Protein AF-A0A382YTL8-F1 (afdb_monomer_lite)

Organism: NCBI:txid408172

Foldseek 3Di:
DDPLLVVLLVLLLVPDDPVVNVVVCCVVVVVVVCCVVVVDDDDPVVVVVCVVSSVVSSLSSLVVVLVVVCVVPVPCNPCSSVVSVCVSPVCRVVVVVCVVVVPDPDDEDDLVLLQVVLVCCVPPHDLQEQEAEQPSHPSVCVRCVVSNVSSVVVCVVVVDHPWYKYKYFPPDQQQCSDDPVPDRDGRDDCVQWDFDDDRPRMTMIIGNDDDDRPDDPDPDPCSLVVDDQPPDQQKHWDWAQPPPPPHGTDIDIDGNDDPPD

Structure (mmCIF, N/CA/C/O backbone):
data_AF-A0A382YTL8-F1
#
_entry.id   AF-A0A382YTL8-F1
#
loop_
_atom_site.group_PDB
_atom_site.id
_atom_site.type_symbol
_atom_site.label_atom_id
_atom_site.label_alt_id
_atom_site.label_comp_id
_atom_site.label_asym_id
_atom_site.label_entity_id
_atom_site.label_seq_id
_atom_site.pdbx_PDB_ins_code
_atom_site.Cartn_x
_atom_site.Cartn_y
_atom_site.Cartn_z
_atom_site.occupancy
_atom_site.B_iso_or_equiv
_atom_site.auth_seq_id
_atom_site.auth_comp_id
_atom_site.auth_asym_id
_atom_site.auth_atom_id
_atom_site.pdbx_PDB_model_num
ATOM 1 N N . TRP A 1 1 ? 17.051 -0.208 -12.492 1.00 63.16 1 TRP A N 1
ATOM 2 C CA . TRP A 1 1 ? 17.756 -0.274 -13.789 1.00 63.16 1 TRP A CA 1
ATOM 3 C C . TRP A 1 1 ? 18.995 -1.121 -13.620 1.00 63.16 1 TRP A C 1
ATOM 5 O O . TRP A 1 1 ? 19.658 -0.975 -12.598 1.00 63.16 1 TRP A O 1
ATOM 15 N N . GLY A 1 2 ? 19.292 -2.008 -14.569 1.00 65.81 2 GLY A N 1
ATOM 16 C CA . GLY A 1 2 ? 20.532 -2.777 -14.520 1.00 65.81 2 GLY A CA 1
ATOM 17 C C . GLY A 1 2 ? 21.764 -1.874 -14.595 1.00 65.81 2 GLY A C 1
ATOM 18 O O . GLY A 1 2 ? 21.761 -0.861 -15.296 1.00 65.81 2 GLY A O 1
ATOM 19 N N . PHE A 1 3 ? 22.827 -2.268 -13.891 1.00 71.25 3 PHE A N 1
ATOM 20 C CA . PHE A 1 3 ? 24.145 -1.618 -13.919 1.00 71.25 3 PHE A CA 1
ATOM 21 C C . PHE A 1 3 ? 24.641 -1.349 -15.356 1.00 71.25 3 PHE A C 1
ATOM 23 O O . PHE A 1 3 ? 25.238 -0.313 -15.642 1.00 71.25 3 PHE A O 1
ATOM 30 N N . TRP A 1 4 ? 24.292 -2.247 -16.277 1.00 74.38 4 TRP A N 1
ATOM 31 C CA . TRP A 1 4 ? 24.651 -2.212 -17.691 1.00 74.38 4 TRP A CA 1
ATOM 32 C C . TRP A 1 4 ? 24.123 -0.999 -18.467 1.00 74.38 4 TRP A C 1
ATOM 34 O O . TRP A 1 4 ? 24.772 -0.591 -19.423 1.00 74.38 4 TRP A O 1
ATOM 44 N N . LEU A 1 5 ? 23.006 -0.383 -18.059 1.00 79.06 5 LEU A N 1
ATOM 45 C CA . LEU A 1 5 ? 22.486 0.833 -18.704 1.00 79.06 5 LEU A CA 1
ATOM 46 C C . LEU A 1 5 ? 23.293 2.087 -18.316 1.00 79.06 5 LEU A C 1
ATOM 48 O O . LEU A 1 5 ? 23.377 3.047 -19.081 1.00 79.06 5 LEU A O 1
ATOM 52 N N . TYR A 1 6 ? 23.901 2.095 -17.128 1.00 82.56 6 TYR A N 1
ATOM 53 C CA . TYR A 1 6 ? 24.596 3.276 -16.613 1.00 82.56 6 TYR A CA 1
ATOM 54 C C . TYR A 1 6 ? 25.944 3.513 -17.295 1.00 82.56 6 TYR A C 1
ATOM 56 O O . TYR A 1 6 ? 26.304 4.661 -17.535 1.00 82.56 6 TYR A O 1
ATOM 64 N N . LEU A 1 7 ? 26.661 2.449 -17.662 1.00 83.81 7 LEU A N 1
ATOM 65 C CA . LEU A 1 7 ? 27.926 2.518 -18.404 1.00 83.81 7 LEU A CA 1
ATOM 66 C C . LEU A 1 7 ? 27.833 3.368 -19.689 1.00 83.81 7 LEU A C 1
ATOM 68 O O . LEU A 1 7 ? 28.549 4.370 -19.789 1.00 83.81 7 LEU A O 1
ATOM 72 N N . PRO A 1 8 ? 26.944 3.048 -20.652 1.00 85.75 8 PRO A N 1
ATOM 73 C CA . PRO A 1 8 ? 26.782 3.868 -21.845 1.00 85.75 8 PRO A CA 1
ATOM 74 C C . PRO A 1 8 ? 26.202 5.249 -21.518 1.00 85.75 8 PRO A C 1
ATOM 76 O O . PRO A 1 8 ? 26.586 6.224 -22.159 1.00 85.75 8 PRO A O 1
ATOM 79 N N . ALA A 1 9 ? 25.345 5.382 -20.499 1.00 87.44 9 ALA A N 1
ATOM 80 C CA . ALA A 1 9 ? 24.806 6.683 -20.104 1.00 87.44 9 ALA A CA 1
ATOM 81 C C . ALA A 1 9 ? 25.895 7.646 -19.594 1.00 87.44 9 ALA A C 1
ATOM 83 O O . ALA A 1 9 ? 25.917 8.809 -19.997 1.00 87.44 9 ALA A O 1
ATOM 84 N N . PHE A 1 10 ? 26.837 7.178 -18.767 1.00 88.75 10 PHE A N 1
ATOM 85 C CA . PHE A 1 10 ? 27.968 7.990 -18.301 1.00 88.75 10 PHE A CA 1
ATOM 86 C C . PHE A 1 10 ? 28.881 8.416 -19.449 1.00 88.75 10 PHE A C 1
ATOM 88 O O . PHE A 1 10 ? 29.289 9.578 -19.516 1.00 88.75 10 PHE A O 1
ATOM 95 N N . TYR A 1 11 ? 29.160 7.503 -20.381 1.00 88.00 11 TYR A N 1
ATOM 96 C CA . TYR A 1 11 ? 29.932 7.841 -21.572 1.00 88.00 11 TYR A CA 1
ATOM 97 C C . TYR A 1 11 ? 29.192 8.857 -22.459 1.00 88.00 11 TYR A C 1
ATOM 99 O O . TYR A 1 11 ? 29.803 9.806 -22.950 1.00 88.00 11 TYR A O 1
ATOM 107 N N . GLY A 1 12 ? 27.867 8.739 -22.579 1.00 89.31 12 GLY A N 1
ATOM 108 C CA . GLY A 1 12 ? 27.017 9.729 -23.237 1.00 89.31 12 GLY A CA 1
ATOM 109 C C . GLY A 1 12 ? 27.114 11.115 -22.602 1.00 89.31 12 GLY A C 1
ATOM 110 O O . GLY A 1 12 ? 27.298 12.096 -23.318 1.00 89.31 12 GLY A O 1
ATOM 111 N N . VAL A 1 13 ? 27.086 11.209 -21.266 1.00 90.75 13 VAL A N 1
ATOM 112 C CA . VAL A 1 13 ? 27.299 12.483 -20.548 1.00 90.75 13 VAL A CA 1
ATOM 113 C C . VAL A 1 13 ? 28.672 13.075 -20.869 1.00 90.75 13 VAL A C 1
ATOM 115 O O . VAL A 1 13 ? 28.794 14.282 -21.080 1.00 90.75 13 VAL A O 1
ATOM 118 N N . TRP A 1 14 ? 29.711 12.241 -20.917 1.00 87.25 14 TRP A N 1
ATOM 119 C CA . TRP A 1 14 ? 31.070 12.687 -21.223 1.00 87.25 14 TRP A CA 1
ATOM 120 C C . TRP A 1 14 ? 31.226 13.175 -22.670 1.00 87.25 14 TRP A C 1
ATOM 122 O O . TRP A 1 14 ? 31.943 14.149 -22.904 1.00 87.25 14 TRP A O 1
ATOM 132 N N . ALA A 1 15 ? 30.520 12.553 -23.616 1.00 86.88 15 ALA A N 1
ATOM 133 C CA . ALA A 1 15 ? 30.566 12.885 -25.039 1.00 86.88 15 ALA A CA 1
ATOM 134 C C . ALA A 1 15 ? 29.802 14.170 -25.422 1.00 86.88 15 ALA A C 1
ATOM 136 O O . ALA A 1 15 ? 29.937 14.649 -26.555 1.00 86.88 15 ALA A O 1
ATOM 137 N N . LEU A 1 16 ? 29.004 14.727 -24.506 1.00 89.50 16 LEU A N 1
ATOM 138 C CA . LEU A 1 16 ? 28.291 15.987 -24.706 1.00 89.50 16 LEU A CA 1
ATOM 139 C C . LEU A 1 16 ? 29.224 17.197 -24.710 1.00 89.50 16 LEU A C 1
ATOM 141 O O . LEU A 1 16 ? 30.249 17.247 -24.026 1.00 89.50 16 LEU A O 1
ATOM 145 N N . ASN A 1 17 ? 28.794 18.240 -25.418 1.00 89.00 17 ASN A N 1
ATOM 146 C CA . ASN A 1 17 ? 29.481 19.526 -25.404 1.00 89.00 17 ASN A CA 1
ATOM 147 C C . ASN A 1 17 ? 29.411 20.166 -24.008 1.00 89.00 17 ASN A C 1
ATOM 149 O O . ASN A 1 17 ? 28.483 19.918 -23.238 1.00 89.00 17 ASN A O 1
ATOM 153 N N . ARG A 1 18 ? 30.378 21.036 -23.683 1.00 86.12 18 ARG A N 1
ATOM 154 C CA . ARG A 1 18 ? 30.568 21.604 -22.332 1.00 86.12 18 ARG A CA 1
ATOM 155 C C . ARG A 1 18 ? 29.290 22.200 -21.722 1.00 86.12 18 ARG A C 1
ATOM 157 O O . ARG A 1 18 ? 29.039 21.991 -20.538 1.00 86.12 18 ARG A O 1
ATOM 164 N N . THR A 1 19 ? 28.488 22.898 -22.524 1.00 85.56 19 THR A N 1
ATOM 165 C CA . THR A 1 19 ? 27.214 23.512 -22.112 1.00 85.56 19 THR A CA 1
ATOM 166 C C . THR A 1 19 ? 26.125 22.474 -21.843 1.00 85.56 19 THR A C 1
ATOM 168 O O . THR A 1 19 ? 25.527 22.476 -20.770 1.00 85.56 19 THR A O 1
ATOM 171 N N . GLN A 1 20 ? 25.913 21.537 -22.769 1.00 86.06 20 GLN A N 1
ATOM 172 C CA . GLN A 1 20 ? 24.931 20.453 -22.638 1.00 86.06 20 GLN A CA 1
ATOM 173 C C . GLN A 1 20 ? 25.262 19.520 -21.469 1.00 86.06 20 GLN A C 1
ATOM 175 O O . GLN A 1 20 ? 24.381 19.142 -20.701 1.00 86.06 20 GLN A O 1
ATOM 180 N N . ARG A 1 21 ? 26.548 19.199 -21.294 1.00 88.62 21 ARG A N 1
ATOM 181 C CA . ARG A 1 21 ? 27.040 18.407 -20.166 1.00 88.62 21 ARG A CA 1
ATOM 182 C C . ARG A 1 21 ? 26.752 19.099 -18.837 1.00 88.62 21 ARG A C 1
ATOM 184 O O . ARG A 1 21 ? 26.264 18.454 -17.918 1.00 88.62 21 ARG A O 1
ATOM 191 N N . GLY A 1 22 ? 27.018 20.405 -18.746 1.00 85.69 22 GLY A N 1
ATOM 192 C CA . GLY A 1 22 ? 26.701 21.201 -17.558 1.00 85.69 22 GLY A CA 1
ATOM 193 C C . GLY A 1 22 ? 25.206 21.189 -17.236 1.00 85.69 22 GLY A C 1
ATOM 194 O O . GLY A 1 22 ? 24.830 20.909 -16.103 1.00 85.69 22 GLY A O 1
ATOM 195 N N . PHE A 1 23 ? 24.357 21.399 -18.246 1.00 87.69 23 PHE A N 1
ATOM 196 C CA . PHE A 1 23 ? 22.903 21.362 -18.082 1.00 87.69 23 PHE A CA 1
ATOM 197 C C . PHE A 1 23 ? 22.402 20.002 -17.575 1.00 87.69 23 PHE A C 1
ATOM 199 O O . PHE A 1 23 ? 21.650 19.951 -16.607 1.00 87.69 23 PHE A O 1
ATOM 206 N N . ILE A 1 24 ? 22.851 18.896 -18.176 1.00 86.50 24 ILE A N 1
ATOM 207 C CA . ILE A 1 24 ? 22.417 17.548 -17.780 1.00 86.50 24 ILE A CA 1
ATOM 208 C C . ILE A 1 24 ? 22.923 17.167 -16.387 1.00 86.50 24 ILE A C 1
ATOM 210 O O . ILE A 1 24 ? 22.182 16.551 -15.621 1.00 86.50 24 ILE A O 1
ATOM 214 N N . LEU A 1 25 ? 24.149 17.559 -16.030 1.00 86.62 25 LEU A N 1
ATOM 215 C CA . LEU A 1 25 ? 24.681 17.332 -14.685 1.00 86.62 25 LEU A CA 1
ATOM 216 C C . LEU A 1 25 ? 23.898 18.102 -13.620 1.00 86.62 25 LEU A C 1
ATOM 218 O O . LEU A 1 25 ? 23.687 17.566 -12.539 1.00 86.62 25 LEU A O 1
ATOM 222 N N . ILE A 1 26 ? 23.426 19.313 -13.916 1.00 86.69 26 ILE A N 1
ATOM 223 C CA . ILE A 1 26 ? 22.544 20.057 -13.007 1.00 86.69 26 ILE A CA 1
ATOM 224 C C . ILE A 1 26 ? 21.170 19.375 -12.944 1.00 86.69 26 ILE A C 1
ATOM 226 O O . ILE A 1 26 ? 20.693 19.042 -11.863 1.00 86.69 26 ILE A O 1
ATOM 230 N N . LEU A 1 27 ? 20.563 19.087 -14.098 1.00 85.56 27 LEU A N 1
ATOM 231 C CA . LEU A 1 27 ? 19.220 18.509 -14.187 1.00 85.56 27 LEU A CA 1
ATOM 232 C C . LEU A 1 27 ? 19.097 17.159 -13.459 1.00 85.56 27 LEU A C 1
ATOM 234 O O . LEU A 1 27 ? 18.120 16.936 -12.748 1.00 85.56 27 LEU A O 1
ATOM 238 N N . LEU A 1 28 ? 20.071 16.260 -13.634 1.00 85.25 28 LEU A N 1
ATOM 239 C CA . LEU A 1 28 ? 20.058 14.921 -13.031 1.00 85.25 28 LEU A CA 1
ATOM 240 C C . LEU A 1 28 ? 20.801 14.862 -11.690 1.00 85.25 28 LEU A C 1
ATOM 242 O O . LEU A 1 28 ? 20.429 14.082 -10.813 1.00 85.25 28 LEU A O 1
ATOM 246 N N . GLY A 1 29 ? 21.844 15.675 -11.517 1.00 82.62 29 GLY A N 1
ATOM 247 C CA . GLY A 1 29 ? 22.681 15.673 -10.319 1.00 82.62 29 GLY A CA 1
ATOM 248 C C . GLY A 1 29 ? 22.050 16.409 -9.144 1.00 82.62 29 GLY A C 1
ATOM 249 O O . GLY A 1 29 ? 22.134 15.912 -8.025 1.00 82.62 29 GLY A O 1
ATOM 250 N N . THR A 1 30 ? 21.366 17.537 -9.364 1.00 81.88 30 THR A N 1
ATOM 251 C CA . THR A 1 30 ? 20.732 18.298 -8.274 1.00 81.88 30 THR A CA 1
ATOM 252 C C . THR A 1 30 ? 19.677 17.476 -7.517 1.00 81.88 30 THR A C 1
ATOM 254 O O . THR A 1 30 ? 19.756 17.429 -6.288 1.00 81.88 30 THR A O 1
ATOM 257 N N . PRO A 1 31 ? 18.746 16.751 -8.175 1.00 78.25 31 PRO A N 1
ATOM 258 C CA . PRO A 1 31 ? 17.797 15.888 -7.469 1.00 78.25 31 PRO A CA 1
ATOM 259 C C . PRO A 1 31 ? 18.475 14.743 -6.705 1.00 78.25 31 PRO A C 1
ATOM 261 O O . PRO A 1 31 ? 18.078 14.433 -5.584 1.00 78.25 31 PRO A O 1
ATOM 264 N N . ALA A 1 32 ? 19.513 14.126 -7.278 1.00 78.62 32 ALA A N 1
ATOM 265 C CA . ALA A 1 32 ? 20.249 13.046 -6.621 1.00 78.62 32 ALA A CA 1
ATOM 266 C C . ALA A 1 32 ? 21.010 13.542 -5.381 1.00 78.62 32 ALA A C 1
ATOM 268 O O . ALA A 1 32 ? 20.969 12.904 -4.330 1.00 78.62 32 ALA A O 1
ATOM 269 N N . LEU A 1 33 ? 21.651 14.708 -5.483 1.00 80.25 33 LEU A N 1
ATOM 270 C CA . LEU A 1 33 ? 22.375 15.340 -4.384 1.00 80.25 33 LEU A CA 1
ATOM 271 C C . LEU A 1 33 ? 21.424 15.721 -3.242 1.00 80.25 33 LEU A C 1
ATOM 273 O O . LEU A 1 33 ? 21.738 15.471 -2.083 1.00 80.25 33 LEU A O 1
ATOM 277 N N . LEU A 1 34 ? 20.237 16.250 -3.560 1.00 78.31 34 LEU A N 1
ATOM 278 C CA . LEU A 1 34 ? 19.201 16.539 -2.563 1.00 78.31 34 LEU A CA 1
ATOM 279 C C . LEU A 1 34 ? 18.742 15.281 -1.820 1.00 78.31 34 LEU A C 1
ATOM 281 O O . LEU A 1 34 ? 18.562 15.333 -0.607 1.00 78.31 34 LEU A O 1
ATOM 285 N N . VAL A 1 35 ? 18.589 14.147 -2.506 1.00 76.31 35 VAL A N 1
ATOM 286 C CA . VAL A 1 35 ? 18.231 12.868 -1.864 1.00 76.31 35 VAL A CA 1
ATOM 287 C C . VAL A 1 35 ? 19.334 12.401 -0.911 1.00 76.31 35 VAL A C 1
ATOM 289 O O . VAL A 1 35 ? 19.041 12.032 0.223 1.00 76.31 35 VAL A O 1
ATOM 292 N N . VAL A 1 36 ? 20.600 12.457 -1.339 1.00 77.38 36 VAL A N 1
ATOM 293 C CA . VAL A 1 36 ? 21.746 12.051 -0.504 1.00 77.38 36 VAL A CA 1
ATOM 294 C C . VAL A 1 36 ? 21.899 12.962 0.717 1.00 77.38 36 VAL A C 1
ATOM 296 O O . VAL A 1 36 ? 22.110 12.467 1.819 1.00 77.38 36 VAL A O 1
ATOM 299 N N . LEU A 1 37 ? 21.763 14.280 0.538 1.00 74.38 37 LEU A N 1
ATOM 300 C CA . LEU A 1 37 ? 21.923 15.257 1.620 1.00 74.38 37 LEU A CA 1
ATOM 301 C C . LEU A 1 37 ? 20.742 15.274 2.596 1.00 74.38 37 LEU A C 1
ATOM 303 O O . LEU A 1 37 ? 20.944 15.507 3.783 1.00 74.38 37 LEU A O 1
ATOM 307 N N . SER A 1 38 ? 19.518 15.042 2.116 1.00 74.00 38 SER A N 1
ATOM 308 C CA . SER A 1 38 ? 18.327 15.024 2.977 1.00 74.00 38 SER A CA 1
ATOM 309 C C . SER A 1 38 ? 18.118 13.690 3.691 1.00 74.00 38 SER A C 1
ATOM 311 O O . SER A 1 38 ? 17.361 13.636 4.656 1.00 74.00 38 SER A O 1
ATOM 313 N N . GLY A 1 39 ? 18.719 12.599 3.201 1.00 65.88 39 GLY A N 1
ATOM 314 C CA . GLY A 1 39 ? 18.408 11.239 3.653 1.00 65.88 39 GLY A CA 1
ATOM 315 C C . GLY A 1 39 ? 16.964 10.809 3.353 1.00 65.88 39 GLY A C 1
ATOM 316 O O . GLY A 1 39 ? 16.552 9.715 3.735 1.00 65.88 39 GLY A O 1
ATOM 317 N N . MET A 1 40 ? 16.186 11.650 2.663 1.00 70.38 40 MET A N 1
ATOM 318 C CA . MET A 1 40 ? 14.799 11.397 2.304 1.00 70.38 40 MET A CA 1
ATOM 319 C C . MET A 1 40 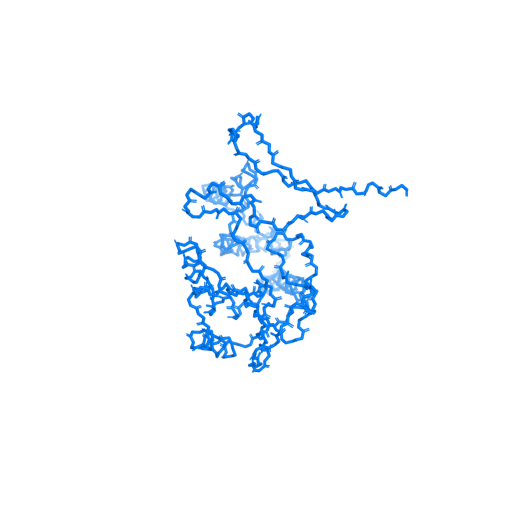? 14.747 10.936 0.852 1.00 70.38 40 MET A C 1
ATOM 321 O O . MET A 1 40 ? 14.904 11.719 -0.088 1.00 70.38 40 MET A O 1
ATOM 325 N N . MET A 1 41 ? 14.511 9.640 0.657 1.00 67.50 41 MET A N 1
ATOM 326 C CA . MET A 1 41 ? 14.256 9.107 -0.674 1.00 67.50 41 MET A CA 1
ATOM 327 C C . MET A 1 41 ? 12.898 9.631 -1.152 1.00 67.50 41 MET A C 1
ATOM 329 O O . MET A 1 41 ? 11.865 9.370 -0.536 1.00 67.50 41 MET A O 1
ATOM 333 N N . GLY A 1 42 ? 12.903 10.417 -2.231 1.00 63.88 42 GLY A N 1
ATOM 334 C CA . GLY A 1 42 ? 11.674 10.897 -2.855 1.00 63.88 42 GLY A CA 1
ATOM 335 C C . GLY A 1 42 ? 10.805 9.726 -3.331 1.00 63.88 42 GLY A C 1
ATOM 336 O O . GLY A 1 42 ? 11.299 8.606 -3.492 1.00 63.88 42 GLY A O 1
ATOM 337 N N . PRO A 1 43 ? 9.502 9.948 -3.578 1.00 65.94 43 PRO A N 1
ATOM 338 C CA . PRO A 1 43 ? 8.617 8.875 -4.008 1.00 65.94 43 PRO A CA 1
ATOM 339 C C . PRO A 1 43 ? 9.164 8.235 -5.287 1.00 65.94 43 PRO A C 1
ATOM 341 O O . PRO A 1 43 ? 9.538 8.943 -6.220 1.00 65.94 43 PRO A O 1
ATOM 344 N N . SER A 1 44 ? 9.192 6.900 -5.344 1.00 64.44 44 SER A N 1
ATOM 345 C CA . SER A 1 44 ? 9.843 6.121 -6.414 1.00 64.44 44 SER A CA 1
ATOM 346 C C . SER A 1 44 ? 9.435 6.547 -7.834 1.00 64.44 44 SER A C 1
ATOM 348 O O . SER A 1 44 ? 10.251 6.532 -8.757 1.00 64.44 44 SER A O 1
ATOM 350 N N . ARG A 1 45 ? 8.195 7.030 -7.993 1.00 64.25 45 ARG A N 1
ATOM 351 C CA . ARG A 1 45 ? 7.660 7.636 -9.226 1.00 64.25 45 ARG A CA 1
ATOM 352 C C . ARG A 1 45 ? 8.492 8.806 -9.767 1.00 64.25 45 ARG A C 1
ATOM 354 O O . ARG A 1 45 ? 8.537 9.001 -10.973 1.00 64.25 45 ARG A O 1
ATOM 361 N N . ALA A 1 46 ? 9.155 9.576 -8.905 1.00 71.00 46 ALA A N 1
ATOM 362 C CA . ALA A 1 46 ? 9.972 10.718 -9.306 1.00 71.00 46 ALA A CA 1
ATOM 363 C C . ALA A 1 46 ? 11.161 10.280 -10.177 1.00 71.00 46 ALA A C 1
ATOM 365 O O . ALA A 1 46 ? 11.501 10.951 -11.148 1.00 71.00 46 ALA A O 1
ATOM 366 N N . TYR A 1 47 ? 11.739 9.110 -9.892 1.00 73.12 47 TYR A N 1
ATOM 367 C CA . TYR A 1 47 ? 12.863 8.564 -10.654 1.00 73.12 47 TYR A CA 1
ATOM 368 C C . TYR A 1 47 ? 12.442 7.993 -12.014 1.00 73.12 47 TYR A C 1
ATOM 370 O O . TYR A 1 47 ? 13.273 7.903 -12.917 1.00 73.12 47 TYR A O 1
ATOM 378 N N . ALA A 1 48 ? 11.159 7.657 -12.202 1.00 75.56 48 ALA A N 1
ATOM 379 C CA . ALA A 1 48 ? 10.641 7.235 -13.504 1.00 75.56 48 ALA A CA 1
ATOM 380 C C . ALA A 1 48 ? 10.729 8.366 -14.543 1.00 75.56 48 ALA A C 1
ATOM 382 O O . ALA A 1 48 ? 10.991 8.103 -15.712 1.00 75.56 48 ALA A O 1
ATOM 383 N N . TYR A 1 49 ? 10.612 9.629 -14.119 1.00 80.19 49 TYR A N 1
ATOM 384 C CA . TYR A 1 49 ? 10.763 10.782 -15.014 1.00 80.19 49 TYR A CA 1
ATOM 385 C C . TYR A 1 49 ? 12.206 11.015 -15.479 1.00 80.19 49 TYR A C 1
ATOM 387 O O . TYR A 1 49 ? 12.418 11.657 -16.503 1.00 80.19 49 TYR A O 1
ATOM 395 N N . ALA A 1 50 ? 13.203 10.471 -14.775 1.00 81.50 50 ALA A N 1
ATOM 396 C CA . ALA A 1 50 ? 14.600 10.543 -15.200 1.00 81.50 50 ALA A CA 1
ATOM 397 C C . ALA A 1 50 ? 14.939 9.506 -16.290 1.00 81.50 50 ALA A C 1
ATOM 399 O O . ALA A 1 50 ? 15.943 9.643 -16.990 1.00 81.50 50 ALA A O 1
ATOM 400 N N . LEU A 1 51 ? 14.101 8.477 -16.462 1.00 81.56 51 LEU A N 1
ATOM 401 C CA . LEU A 1 51 ? 14.355 7.367 -17.379 1.00 81.56 51 LEU A CA 1
ATOM 402 C C . LEU A 1 51 ? 14.568 7.796 -18.841 1.00 81.56 51 LEU A C 1
ATOM 404 O O . LEU A 1 51 ? 15.563 7.355 -19.421 1.00 81.56 51 LEU A O 1
ATOM 408 N N . PRO A 1 52 ? 13.718 8.644 -19.457 1.00 84.38 52 PRO A N 1
ATOM 409 C CA . PRO A 1 52 ? 13.914 9.041 -20.851 1.00 84.38 52 PRO A CA 1
ATOM 410 C C . PRO A 1 52 ? 15.280 9.700 -21.075 1.00 84.38 52 PRO A C 1
ATOM 412 O O . PRO A 1 52 ? 15.930 9.451 -22.086 1.00 84.38 52 PRO A O 1
ATOM 415 N N . PHE A 1 53 ? 15.767 10.469 -20.097 1.00 86.06 53 PHE A N 1
ATOM 416 C CA . PHE A 1 53 ? 17.084 11.101 -20.156 1.00 86.06 53 PHE A CA 1
ATOM 417 C C . PHE A 1 53 ? 18.216 10.073 -20.097 1.00 86.06 53 PHE A C 1
ATOM 419 O O . PHE A 1 53 ? 19.152 10.161 -20.888 1.00 86.06 53 PHE A O 1
ATOM 426 N N . PHE A 1 54 ? 18.122 9.068 -19.221 1.00 85.81 54 PHE A N 1
ATOM 427 C CA . PHE A 1 54 ? 19.108 7.983 -19.176 1.00 85.81 54 PHE A CA 1
ATOM 428 C C . PHE A 1 54 ? 19.131 7.159 -20.467 1.00 85.81 54 PHE A C 1
ATOM 430 O O . PHE A 1 54 ? 20.212 6.792 -20.921 1.00 8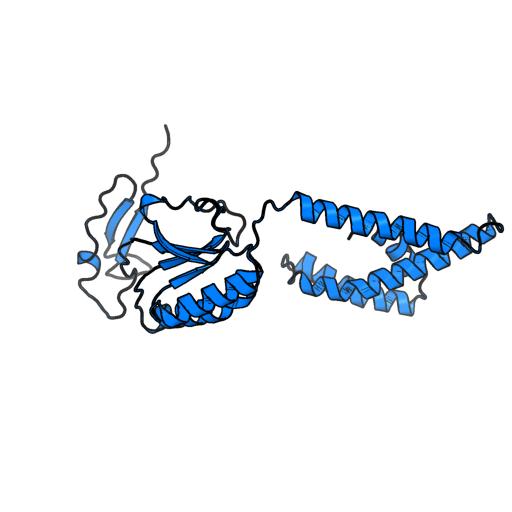5.81 54 PHE A O 1
ATOM 437 N N . ILE A 1 55 ? 17.974 6.919 -21.092 1.00 86.00 55 ILE A N 1
ATOM 438 C CA . ILE A 1 55 ? 17.881 6.226 -22.387 1.00 86.00 55 ILE A CA 1
ATOM 439 C C . ILE A 1 55 ? 18.556 7.049 -23.490 1.00 86.00 55 ILE A C 1
ATOM 441 O O . ILE A 1 55 ? 19.361 6.509 -24.245 1.00 86.00 55 ILE A O 1
ATOM 445 N N . LEU A 1 56 ? 18.276 8.354 -23.561 1.00 87.88 56 LEU A N 1
ATOM 446 C CA . LEU A 1 56 ? 18.890 9.249 -24.548 1.00 87.88 56 LEU A CA 1
ATOM 447 C C . LEU A 1 56 ? 20.410 9.350 -24.367 1.00 87.88 56 LEU A C 1
ATOM 449 O O . LEU A 1 56 ? 21.155 9.300 -25.344 1.00 87.88 56 LEU A O 1
ATOM 453 N N . LEU A 1 57 ? 20.880 9.444 -23.121 1.00 89.75 57 LEU A N 1
ATOM 454 C CA . LEU A 1 57 ? 22.307 9.453 -22.804 1.00 89.75 57 LEU A CA 1
ATOM 455 C C . LEU A 1 57 ? 22.976 8.126 -23.162 1.00 89.75 57 LEU A C 1
ATOM 457 O O . LEU A 1 57 ? 24.057 8.131 -23.743 1.00 89.75 57 LEU A O 1
ATOM 461 N N . ALA A 1 58 ? 22.336 6.996 -22.860 1.00 87.56 58 ALA A N 1
ATOM 462 C CA . ALA A 1 58 ? 22.851 5.684 -23.230 1.00 87.56 58 ALA A CA 1
ATOM 463 C C . ALA A 1 58 ? 22.932 5.523 -24.754 1.00 87.56 58 ALA A C 1
ATOM 465 O O . ALA A 1 58 ? 23.956 5.072 -25.261 1.00 87.56 58 ALA A O 1
ATOM 466 N N . ALA A 1 59 ? 21.906 5.956 -25.491 1.00 85.94 59 ALA A N 1
ATOM 467 C CA . ALA A 1 59 ? 21.907 5.938 -26.952 1.00 85.94 59 ALA A CA 1
ATOM 468 C C . ALA A 1 59 ? 23.043 6.795 -27.532 1.00 85.94 59 ALA A C 1
ATOM 470 O O . ALA A 1 59 ? 23.791 6.324 -28.387 1.00 85.94 59 ALA A O 1
ATOM 471 N N . LEU A 1 60 ? 23.228 8.014 -27.012 1.00 87.38 60 LEU A N 1
ATOM 472 C CA . LEU A 1 60 ? 24.329 8.895 -27.409 1.00 87.38 60 LEU A CA 1
ATOM 473 C C . LEU A 1 60 ? 25.700 8.275 -27.106 1.00 87.38 60 LEU A C 1
ATOM 475 O O . LEU A 1 60 ? 26.622 8.377 -27.915 1.00 87.38 60 LEU A O 1
ATOM 479 N N . GLY A 1 61 ? 25.844 7.641 -25.941 1.00 87.44 61 GLY A N 1
ATOM 480 C CA . GLY A 1 61 ? 27.074 6.963 -25.554 1.00 87.44 61 GLY A CA 1
ATOM 481 C C . GLY A 1 61 ? 27.399 5.780 -26.466 1.00 87.44 61 GLY A C 1
ATOM 482 O O . GLY A 1 61 ? 28.545 5.631 -26.888 1.00 87.44 61 GLY A O 1
ATOM 483 N N . ILE A 1 62 ? 26.396 4.979 -26.826 1.00 84.06 62 ILE A N 1
ATOM 484 C CA . ILE A 1 62 ? 26.550 3.867 -27.771 1.00 84.06 62 ILE A CA 1
ATOM 485 C C . ILE A 1 62 ? 26.959 4.400 -29.150 1.00 84.06 62 ILE A C 1
ATOM 487 O O . ILE A 1 62 ? 27.957 3.939 -29.697 1.00 84.06 62 ILE A O 1
ATOM 491 N N . ASP A 1 63 ? 26.265 5.410 -29.679 1.00 82.62 63 ASP A N 1
ATOM 492 C CA . ASP A 1 63 ? 26.564 6.007 -30.989 1.00 82.62 63 ASP A CA 1
ATOM 493 C C . ASP A 1 63 ? 28.006 6.543 -31.071 1.00 82.62 63 ASP A C 1
ATOM 495 O O . ASP A 1 63 ? 28.796 6.159 -31.941 1.00 82.62 63 ASP A O 1
ATOM 499 N N . ARG A 1 64 ? 28.409 7.351 -30.083 1.00 84.00 64 ARG A N 1
ATOM 500 C CA . ARG A 1 64 ? 29.768 7.908 -29.995 1.00 84.00 64 ARG A CA 1
ATOM 501 C C . ARG A 1 64 ? 30.829 6.828 -29.784 1.00 84.00 64 ARG A C 1
ATOM 503 O O . ARG A 1 64 ? 31.911 6.922 -30.364 1.00 84.00 64 ARG A O 1
ATOM 510 N N . GLY A 1 65 ? 30.527 5.806 -28.983 1.00 80.50 65 GLY A N 1
ATOM 511 C CA . GLY A 1 65 ? 31.434 4.689 -28.721 1.00 80.50 65 GLY A CA 1
ATOM 512 C C . GLY A 1 65 ? 31.691 3.860 -29.978 1.00 80.50 65 GLY A C 1
ATOM 513 O O . GLY A 1 65 ? 32.826 3.470 -30.245 1.00 80.50 65 GLY A O 1
ATOM 514 N N . ILE A 1 66 ? 30.668 3.669 -30.809 1.00 76.56 66 ILE A N 1
ATOM 515 C CA . ILE A 1 66 ? 30.785 2.973 -32.096 1.00 76.56 66 ILE A CA 1
ATOM 516 C C . ILE A 1 66 ? 31.571 3.807 -33.098 1.00 76.56 66 ILE A C 1
ATOM 518 O O . ILE A 1 66 ? 32.424 3.263 -33.794 1.00 76.56 66 ILE A O 1
ATOM 522 N N . GLY A 1 67 ? 31.350 5.123 -33.135 1.00 74.06 67 GLY A N 1
ATOM 523 C CA . GLY A 1 67 ? 32.163 6.038 -33.938 1.00 74.06 67 GLY A CA 1
ATOM 524 C C . GLY A 1 67 ? 33.650 6.010 -33.560 1.00 74.06 67 GLY A C 1
ATOM 525 O O . GLY A 1 67 ? 34.507 6.187 -34.423 1.00 74.06 67 GLY A O 1
ATOM 526 N N . LEU A 1 68 ? 33.974 5.760 -32.286 1.00 76.25 68 LEU A N 1
ATOM 527 C CA . LEU A 1 68 ? 35.349 5.537 -31.835 1.00 76.25 68 LEU A CA 1
ATOM 528 C C . LEU A 1 68 ? 35.866 4.161 -32.286 1.00 76.25 68 LEU A C 1
ATOM 530 O O . LEU A 1 68 ? 36.965 4.070 -32.825 1.00 76.25 68 LEU A O 1
ATOM 534 N N . LEU A 1 69 ? 35.079 3.101 -32.093 1.00 72.69 69 LEU A N 1
ATOM 535 C CA . LEU A 1 69 ? 35.478 1.724 -32.395 1.00 72.69 69 LEU A CA 1
ATOM 536 C C . LEU A 1 69 ? 35.644 1.476 -33.903 1.00 72.69 69 LEU A C 1
ATOM 538 O O . LEU A 1 69 ? 36.571 0.785 -34.319 1.00 72.69 69 LEU A O 1
ATOM 542 N N . SER A 1 70 ? 34.800 2.087 -34.735 1.00 69.12 70 SER A N 1
ATOM 543 C CA . SER A 1 70 ? 34.854 1.962 -36.196 1.00 69.12 70 SER A CA 1
ATOM 544 C C . SER A 1 70 ? 36.089 2.613 -36.818 1.00 69.12 70 SER A C 1
ATOM 546 O O . SER A 1 70 ? 36.528 2.176 -37.881 1.00 69.12 70 SER A O 1
ATOM 548 N N . ARG A 1 71 ? 36.708 3.591 -36.138 1.00 73.81 71 ARG A N 1
ATOM 549 C CA . ARG A 1 71 ? 38.023 4.137 -36.526 1.00 73.81 71 ARG A CA 1
ATOM 550 C C . ARG A 1 71 ? 39.140 3.106 -36.393 1.00 73.81 71 ARG A C 1
ATOM 552 O O . ARG A 1 71 ? 40.102 3.169 -37.147 1.00 73.81 71 ARG A O 1
ATOM 559 N N . PHE A 1 72 ? 39.008 2.173 -35.452 1.00 69.00 72 PHE A N 1
ATOM 560 C CA . PHE A 1 72 ? 39.963 1.083 -35.257 1.00 69.00 72 PHE A CA 1
ATOM 561 C C . PHE A 1 72 ? 39.581 -0.174 -36.049 1.00 69.00 72 PHE A C 1
ATOM 563 O O . PHE A 1 72 ? 40.462 -0.923 -36.461 1.00 69.00 72 PHE A O 1
ATOM 570 N N . MET A 1 73 ? 38.285 -0.411 -36.284 1.00 65.06 73 MET A N 1
ATOM 571 C CA . MET A 1 73 ? 37.775 -1.586 -36.997 1.00 65.06 73 MET A CA 1
ATOM 572 C C . MET A 1 73 ? 36.588 -1.224 -37.922 1.00 65.06 73 MET A C 1
ATOM 574 O O . MET A 1 73 ? 35.429 -1.286 -37.506 1.00 65.06 73 MET A O 1
ATOM 578 N N . PRO A 1 74 ? 36.837 -0.887 -39.203 1.00 64.50 74 PRO A N 1
ATOM 579 C CA . PRO A 1 74 ? 35.836 -0.297 -40.106 1.00 64.50 74 PRO A CA 1
ATOM 580 C C . PRO A 1 74 ? 34.708 -1.246 -40.557 1.00 64.50 74 PRO A C 1
ATOM 582 O O . PRO A 1 74 ? 33.665 -0.791 -41.025 1.00 64.50 74 PRO A O 1
ATOM 585 N N . HIS A 1 75 ? 34.868 -2.561 -40.383 1.00 65.00 75 HIS A N 1
ATOM 586 C CA . HIS A 1 75 ? 33.905 -3.577 -40.835 1.00 65.00 75 HIS A CA 1
ATOM 587 C C . HIS A 1 75 ? 32.617 -3.657 -39.990 1.00 65.00 75 HIS A C 1
ATOM 589 O O . HIS A 1 75 ? 31.666 -4.331 -40.378 1.00 65.00 75 HIS A O 1
ATOM 595 N N . PHE A 1 76 ? 32.546 -2.958 -38.852 1.00 61.34 76 PHE A N 1
ATOM 596 C CA . PHE A 1 76 ? 31.470 -3.124 -37.865 1.00 61.34 76 PHE A CA 1
ATOM 597 C C . PHE A 1 76 ? 30.342 -2.074 -37.927 1.00 61.34 76 PHE A C 1
ATOM 599 O O . PHE A 1 76 ? 29.443 -2.079 -37.093 1.00 61.34 76 PHE A O 1
ATOM 606 N N . ASN A 1 77 ? 30.321 -1.186 -38.921 1.00 62.75 77 ASN A N 1
ATOM 607 C CA . ASN A 1 77 ? 29.521 0.048 -38.853 1.00 62.75 77 ASN A CA 1
ATOM 608 C C . ASN A 1 77 ? 27.983 -0.095 -38.915 1.00 62.75 77 ASN A C 1
ATOM 610 O O . ASN A 1 77 ? 27.290 0.853 -38.561 1.00 62.75 77 ASN A O 1
ATOM 614 N N . LYS A 1 78 ? 27.419 -1.225 -39.375 1.00 63.19 78 LYS A N 1
ATOM 615 C CA . LYS A 1 78 ? 25.964 -1.316 -39.656 1.00 63.19 78 LYS A CA 1
ATOM 616 C C . LYS A 1 78 ? 25.149 -2.131 -38.647 1.00 63.19 78 LYS A C 1
ATOM 618 O O . LYS A 1 78 ? 24.023 -1.753 -38.354 1.00 63.19 78 LYS A O 1
ATOM 623 N N . ALA A 1 79 ? 25.696 -3.223 -38.110 1.00 65.62 79 ALA A N 1
ATOM 624 C CA . ALA A 1 79 ? 24.967 -4.117 -37.197 1.00 65.62 79 ALA A CA 1
ATOM 625 C C . ALA A 1 79 ? 25.312 -3.898 -35.712 1.00 65.62 79 ALA A C 1
ATOM 627 O O . ALA A 1 79 ? 24.506 -4.217 -34.841 1.00 65.62 79 ALA A O 1
ATOM 628 N N . LEU A 1 80 ? 26.486 -3.321 -35.429 1.00 68.12 80 LEU A N 1
ATOM 629 C CA . LEU A 1 80 ? 27.020 -3.124 -34.080 1.00 68.12 80 LEU A CA 1
ATOM 630 C C . LEU A 1 80 ? 26.170 -2.198 -33.178 1.00 68.12 80 LEU A C 1
ATOM 632 O O . LEU A 1 80 ? 26.051 -2.500 -31.993 1.00 68.12 80 LEU A O 1
ATOM 636 N N . PRO A 1 81 ? 25.527 -1.120 -33.681 1.00 66.50 81 PRO A N 1
ATOM 637 C CA . PRO A 1 81 ? 24.655 -0.286 -32.847 1.00 66.50 81 PRO A CA 1
ATOM 638 C C . PRO A 1 81 ? 23.427 -1.027 -32.337 1.00 66.50 81 PRO A C 1
ATOM 640 O O . PRO A 1 81 ? 23.086 -0.930 -31.158 1.00 66.50 81 PRO A O 1
ATOM 643 N N . ALA A 1 82 ? 22.793 -1.808 -33.211 1.00 67.38 82 ALA A N 1
ATOM 644 C CA . ALA A 1 82 ? 21.621 -2.592 -32.857 1.00 67.38 82 ALA A CA 1
ATOM 645 C C . ALA A 1 82 ? 21.983 -3.719 -31.877 1.00 67.38 82 ALA A C 1
ATOM 647 O O . ALA A 1 82 ? 21.277 -3.913 -30.888 1.00 67.38 82 ALA A O 1
ATOM 648 N N . THR A 1 83 ? 23.100 -4.423 -32.098 1.00 73.44 83 THR A N 1
ATOM 649 C CA . THR A 1 83 ? 23.538 -5.513 -31.211 1.00 73.44 83 THR A CA 1
ATOM 650 C C . THR A 1 83 ? 24.049 -5.019 -29.863 1.00 73.44 83 THR A C 1
ATOM 652 O O . THR A 1 83 ? 23.697 -5.621 -28.852 1.00 73.44 83 THR A O 1
ATOM 655 N N . LEU A 1 84 ? 24.802 -3.914 -29.800 1.00 71.94 84 LEU A N 1
ATOM 656 C CA . LEU A 1 84 ? 25.210 -3.310 -28.524 1.00 71.94 84 LEU A CA 1
ATOM 657 C C . LEU A 1 84 ? 24.011 -2.732 -27.772 1.00 71.94 84 LEU A C 1
ATOM 659 O O . LEU A 1 84 ? 23.893 -2.949 -26.568 1.00 71.94 84 LEU A O 1
ATOM 663 N N . GLY A 1 85 ? 23.086 -2.069 -28.473 1.00 69.94 85 GLY A N 1
ATOM 664 C CA . GLY A 1 85 ? 21.811 -1.646 -27.897 1.00 69.94 85 GLY A CA 1
ATOM 665 C C . GLY A 1 85 ? 21.087 -2.822 -27.238 1.00 69.94 85 GLY A C 1
ATOM 666 O O . GLY A 1 85 ? 20.833 -2.797 -26.036 1.00 69.94 85 GLY A O 1
ATOM 667 N N . LEU A 1 86 ? 20.847 -3.904 -27.981 1.00 75.06 86 LEU A N 1
ATOM 668 C CA . LEU A 1 86 ? 20.233 -5.123 -27.442 1.00 75.06 86 LEU A CA 1
ATOM 669 C C . LEU A 1 86 ? 21.028 -5.713 -26.263 1.00 75.06 86 LEU A C 1
ATOM 671 O O . LEU A 1 86 ? 20.427 -6.056 -25.247 1.00 75.06 86 LEU A O 1
ATOM 675 N N . ALA A 1 87 ? 22.359 -5.764 -26.345 1.00 76.50 87 ALA A N 1
ATOM 676 C CA . ALA A 1 87 ? 23.220 -6.326 -25.305 1.00 76.50 87 ALA A CA 1
ATOM 677 C C . ALA A 1 87 ? 23.229 -5.521 -23.993 1.00 76.50 87 ALA A C 1
ATOM 679 O O . ALA A 1 87 ? 23.418 -6.112 -22.935 1.00 76.50 87 ALA A O 1
ATOM 680 N N . PHE A 1 88 ? 23.000 -4.203 -24.020 1.00 72.19 88 PHE A N 1
ATOM 681 C CA . PHE A 1 88 ? 22.894 -3.388 -22.799 1.00 72.19 88 PHE A CA 1
ATOM 682 C C . PHE A 1 88 ? 21.457 -3.294 -22.262 1.00 72.19 88 PHE A C 1
ATOM 684 O O . PHE A 1 88 ? 21.250 -3.250 -21.040 1.00 72.19 88 PHE A O 1
ATOM 691 N N . PHE A 1 89 ? 20.457 -3.286 -23.151 1.00 72.94 89 PHE A N 1
ATOM 692 C CA . PHE A 1 89 ? 19.045 -3.170 -22.774 1.00 72.94 89 PHE A CA 1
ATOM 693 C C . PHE A 1 89 ? 18.451 -4.492 -22.274 1.00 72.94 89 PHE A C 1
ATOM 695 O O . PHE A 1 89 ? 17.772 -4.479 -21.247 1.00 72.94 89 PHE A O 1
ATOM 702 N N . ILE A 1 90 ? 18.729 -5.628 -22.931 1.00 73.69 90 ILE A N 1
ATOM 703 C CA . ILE A 1 90 ? 18.166 -6.935 -22.548 1.00 73.69 90 ILE A CA 1
ATOM 704 C C . ILE A 1 90 ? 18.562 -7.295 -21.105 1.00 73.69 90 ILE A C 1
ATOM 706 O O . ILE A 1 90 ? 17.661 -7.443 -20.279 1.00 73.69 90 ILE A O 1
ATOM 710 N N . PRO A 1 91 ? 19.852 -7.340 -20.714 1.00 70.25 91 PRO A N 1
ATOM 711 C CA . PRO A 1 91 ? 20.218 -7.682 -19.341 1.00 70.25 91 PRO A CA 1
ATOM 712 C C . PRO A 1 91 ? 19.669 -6.690 -18.315 1.00 70.25 91 PRO A C 1
ATOM 714 O O . PRO A 1 91 ? 19.316 -7.098 -17.216 1.00 70.25 91 PRO A O 1
ATOM 717 N N . SER A 1 92 ? 19.545 -5.402 -18.666 1.00 69.00 92 SER A N 1
ATOM 718 C CA . SER A 1 92 ? 19.007 -4.382 -17.753 1.00 69.00 92 SER A CA 1
ATOM 719 C C . SER A 1 92 ? 17.511 -4.515 -17.477 1.00 69.00 92 SER A C 1
ATOM 721 O O . SER A 1 92 ? 17.068 -4.114 -16.399 1.00 69.00 92 SER A O 1
ATOM 723 N N . ILE A 1 93 ? 16.739 -5.020 -18.443 1.00 67.25 93 ILE A N 1
ATOM 724 C CA . ILE A 1 93 ? 15.297 -5.253 -18.301 1.00 67.25 93 ILE A CA 1
ATOM 725 C C . ILE A 1 93 ? 15.061 -6.599 -17.616 1.00 67.25 93 ILE A C 1
ATOM 727 O O . ILE A 1 93 ? 14.300 -6.667 -16.653 1.00 67.25 93 ILE A O 1
ATOM 731 N N . PHE A 1 94 ? 15.744 -7.653 -18.070 1.00 67.19 94 PHE A N 1
ATOM 732 C CA . PHE A 1 94 ? 15.536 -9.007 -17.560 1.00 67.19 94 PHE A CA 1
ATOM 733 C C . PHE A 1 94 ? 16.042 -9.193 -16.128 1.00 67.19 94 PHE A C 1
ATOM 735 O O . PHE A 1 94 ? 15.330 -9.810 -15.342 1.00 67.19 94 PHE A O 1
ATOM 742 N N . SER A 1 95 ? 17.184 -8.604 -15.743 1.00 64.31 95 SER A N 1
ATOM 743 C CA . SER A 1 95 ? 17.650 -8.690 -14.350 1.00 64.31 95 SER A CA 1
ATOM 744 C C . SER A 1 95 ? 16.677 -8.018 -13.381 1.00 64.31 95 SER A C 1
ATOM 746 O O . SER A 1 95 ? 16.420 -8.524 -12.295 1.00 64.31 95 SER A O 1
ATOM 748 N N . HIS A 1 96 ? 16.075 -6.900 -13.795 1.00 60.97 96 HIS A N 1
ATOM 749 C CA . HIS A 1 96 ? 15.120 -6.180 -12.964 1.00 60.97 96 HIS A CA 1
ATOM 750 C C . HIS A 1 96 ? 13.751 -6.865 -12.916 1.00 60.97 96 HIS A C 1
ATOM 752 O O . HIS A 1 96 ? 13.106 -6.870 -11.870 1.00 60.97 96 HIS A O 1
ATOM 758 N N . ALA A 1 97 ? 13.316 -7.459 -14.031 1.00 60.53 97 ALA A N 1
ATOM 759 C CA . ALA A 1 97 ? 12.088 -8.241 -14.089 1.00 60.53 97 ALA A CA 1
ATOM 760 C C . ALA A 1 97 ? 12.193 -9.512 -13.233 1.00 60.53 97 ALA A C 1
ATOM 762 O O . ALA A 1 97 ? 11.264 -9.807 -12.489 1.00 60.53 97 ALA A O 1
ATOM 763 N N . GLN A 1 98 ? 13.328 -10.219 -13.280 1.00 58.44 98 GLN A N 1
ATOM 764 C CA . GLN A 1 98 ? 13.572 -11.388 -12.432 1.00 58.44 98 GLN A CA 1
ATOM 765 C C . GLN A 1 98 ? 13.614 -11.007 -10.951 1.00 58.44 98 GLN A C 1
ATOM 767 O O . GLN A 1 98 ? 12.853 -11.580 -10.184 1.00 58.44 98 GLN A O 1
ATOM 772 N N . ASP A 1 99 ? 14.368 -9.976 -10.558 1.00 57.25 99 ASP A N 1
ATOM 773 C CA . ASP A 1 99 ? 14.394 -9.500 -9.163 1.00 57.25 99 ASP A CA 1
ATOM 774 C C . ASP A 1 99 ? 13.010 -9.080 -8.634 1.00 57.25 99 ASP A C 1
ATOM 776 O O . ASP A 1 99 ? 12.742 -9.178 -7.434 1.00 57.25 99 ASP A O 1
ATOM 780 N N . TYR A 1 100 ? 12.135 -8.568 -9.505 1.00 53.00 100 TYR A N 1
ATOM 781 C CA . TYR A 1 100 ? 10.772 -8.182 -9.138 1.00 53.00 100 TYR A CA 1
ATOM 782 C C . TYR A 1 100 ? 9.841 -9.394 -9.000 1.00 53.00 100 TYR A C 1
ATOM 784 O O . TYR A 1 100 ? 9.009 -9.425 -8.093 1.00 53.00 100 TYR A O 1
ATOM 792 N N . LEU A 1 101 ? 9.986 -10.386 -9.882 1.00 52.72 101 LEU A N 1
ATOM 793 C CA . LEU A 1 101 ? 9.187 -11.613 -9.876 1.00 52.72 101 LEU A CA 1
ATOM 794 C C . LEU A 1 101 ? 9.592 -12.563 -8.740 1.00 52.72 101 LEU A C 1
ATOM 796 O O . LEU A 1 101 ? 8.723 -13.158 -8.112 1.00 52.72 101 LEU A O 1
ATOM 800 N N . ASP A 1 102 ? 10.885 -12.654 -8.431 1.00 48.94 102 ASP A N 1
ATOM 801 C CA . ASP A 1 102 ? 11.431 -13.601 -7.447 1.00 48.94 102 ASP A CA 1
ATOM 802 C C . ASP A 1 102 ? 11.187 -13.153 -5.990 1.00 48.94 102 ASP A C 1
ATOM 804 O O . ASP A 1 102 ? 11.225 -13.949 -5.056 1.00 48.94 102 ASP A O 1
ATOM 808 N N . LYS A 1 103 ? 10.876 -11.864 -5.770 1.00 51.19 103 LYS A N 1
ATOM 809 C CA . LYS A 1 103 ? 10.687 -11.280 -4.427 1.00 51.19 103 LYS A CA 1
ATOM 810 C C . LYS A 1 103 ? 9.251 -11.256 -3.910 1.00 51.19 103 LYS A C 1
ATOM 812 O O . LYS A 1 103 ? 9.039 -10.812 -2.781 1.00 51.19 103 LYS A O 1
ATOM 817 N N . LYS A 1 104 ? 8.251 -11.692 -4.677 1.00 53.41 104 LYS A N 1
ATOM 818 C CA . LYS A 1 104 ? 6.849 -11.587 -4.251 1.00 53.41 104 LYS A CA 1
ATOM 819 C C . LYS A 1 104 ? 6.085 -12.885 -4.500 1.00 53.41 104 LYS A C 1
ATOM 821 O O . LYS A 1 104 ? 5.471 -13.050 -5.547 1.00 53.41 104 LYS A O 1
ATOM 826 N N . ASN A 1 105 ? 5.969 -13.722 -3.467 1.00 59.47 105 ASN A N 1
ATOM 827 C CA . ASN A 1 105 ? 4.853 -14.669 -3.352 1.00 59.47 105 ASN A CA 1
ATOM 828 C C . ASN A 1 105 ? 3.572 -13.913 -2.942 1.00 59.47 105 ASN A C 1
ATOM 830 O O . ASN A 1 105 ? 2.923 -14.226 -1.949 1.00 59.47 105 ASN A O 1
ATOM 834 N N . ILE A 1 106 ? 3.284 -12.815 -3.645 1.00 64.69 106 ILE A N 1
ATOM 835 C CA . ILE A 1 106 ? 2.175 -11.930 -3.315 1.00 64.69 106 ILE A CA 1
ATOM 836 C C . ILE A 1 106 ? 0.992 -12.335 -4.148 1.00 64.69 106 ILE A C 1
ATOM 838 O O . ILE A 1 106 ? 1.023 -12.327 -5.377 1.00 64.69 106 ILE A O 1
ATOM 842 N N . MET A 1 107 ? -0.052 -12.701 -3.429 1.00 73.62 107 MET A N 1
ATOM 843 C CA . MET A 1 107 ? -1.311 -13.078 -4.014 1.00 73.62 107 MET A CA 1
ATOM 844 C C . MET A 1 107 ? -2.077 -11.809 -4.365 1.00 73.62 107 MET A C 1
ATOM 846 O O . MET A 1 107 ? -2.301 -10.953 -3.511 1.00 73.62 107 MET A O 1
ATOM 850 N N . TYR A 1 108 ? -2.449 -11.697 -5.635 1.00 78.88 108 TYR A N 1
ATOM 851 C CA . TYR A 1 108 ? -3.205 -10.569 -6.156 1.00 78.88 108 TYR A CA 1
ATOM 852 C C . TYR A 1 108 ? -4.628 -10.998 -6.479 1.00 78.88 108 TYR A C 1
ATOM 854 O O . TYR A 1 108 ? -4.859 -12.035 -7.110 1.00 78.88 108 TYR A O 1
ATOM 862 N N . VAL A 1 109 ? -5.569 -10.158 -6.081 1.00 88.19 109 VAL A N 1
ATOM 863 C CA . VAL A 1 109 ? -6.985 -10.252 -6.422 1.00 88.19 109 VAL A CA 1
ATOM 864 C C . VAL A 1 109 ? -7.254 -9.621 -7.798 1.00 88.19 109 VAL A C 1
ATOM 866 O O . VAL A 1 109 ? -6.555 -8.697 -8.228 1.00 88.19 109 VAL A O 1
ATOM 869 N N . ALA A 1 110 ? -8.281 -10.096 -8.511 1.00 91.44 110 ALA A N 1
ATOM 870 C CA . ALA A 1 110 ? -8.710 -9.470 -9.760 1.00 91.44 110 ALA A CA 1
ATOM 871 C C . ALA A 1 110 ? -9.469 -8.149 -9.517 1.00 91.44 110 ALA A C 1
ATOM 873 O O . ALA A 1 110 ? -10.231 -8.009 -8.566 1.00 91.44 110 ALA A O 1
ATOM 874 N N . MET A 1 111 ? -9.345 -7.184 -10.437 1.00 92.81 111 MET A N 1
ATOM 875 C CA . MET A 1 111 ? -10.020 -5.877 -10.309 1.00 92.81 111 MET A CA 1
ATOM 876 C C . MET A 1 111 ? -11.556 -5.982 -10.239 1.00 92.81 111 MET A C 1
ATOM 878 O O . MET A 1 111 ? -12.228 -5.111 -9.699 1.00 92.81 111 MET A O 1
ATOM 882 N N . GLU A 1 112 ? -12.130 -7.038 -10.807 1.00 94.81 112 GLU A N 1
ATOM 883 C CA . GLU A 1 112 ? -13.571 -7.273 -10.732 1.00 94.81 112 GLU A CA 1
ATOM 884 C C . GLU A 1 112 ? -13.999 -7.726 -9.330 1.00 94.81 112 GLU A C 1
ATOM 886 O O . GLU A 1 112 ? -14.943 -7.192 -8.752 1.00 94.81 112 GLU A O 1
ATOM 891 N N . GLU A 1 113 ? -13.238 -8.639 -8.727 1.00 94.44 113 GLU A N 1
ATOM 892 C CA . GLU A 1 113 ? -13.467 -9.100 -7.356 1.00 94.44 113 GLU A CA 1
ATOM 893 C C . GLU A 1 113 ? -13.266 -7.954 -6.349 1.00 94.44 113 GLU A C 1
ATOM 895 O O . GLU A 1 113 ? -14.025 -7.838 -5.385 1.00 94.44 113 GLU A O 1
ATOM 900 N N . SER A 1 114 ? -12.304 -7.048 -6.591 1.00 94.50 114 SER A N 1
ATOM 901 C CA . SER A 1 114 ? -12.105 -5.864 -5.742 1.00 94.50 114 SER A CA 1
ATOM 902 C C . SER A 1 114 ? -13.274 -4.874 -5.819 1.00 94.50 114 SER A C 1
ATOM 904 O O . SER A 1 114 ? -13.640 -4.289 -4.798 1.00 94.50 114 SER A O 1
ATOM 906 N N . ARG A 1 115 ? -13.910 -4.706 -6.989 1.00 96.38 115 ARG A N 1
ATOM 907 C CA . ARG A 1 115 ? -15.134 -3.891 -7.142 1.00 96.38 115 ARG A CA 1
ATOM 908 C C . ARG A 1 115 ? -16.330 -4.512 -6.439 1.00 96.38 115 ARG A C 1
ATOM 910 O O . ARG A 1 115 ? -17.091 -3.805 -5.785 1.00 96.38 115 ARG A O 1
ATOM 917 N N . GLN A 1 116 ? -16.480 -5.828 -6.520 1.00 96.75 116 GLN A N 1
ATOM 918 C CA . GLN A 1 116 ? -17.533 -6.530 -5.789 1.00 96.75 116 GLN A CA 1
ATOM 919 C C . GLN A 1 116 ? -17.329 -6.421 -4.273 1.00 96.75 116 GLN A C 1
ATOM 921 O O . GLN A 1 116 ? -18.286 -6.163 -3.543 1.00 96.75 116 GLN A O 1
ATOM 926 N N . ALA A 1 117 ? -16.083 -6.518 -3.798 1.00 95.38 117 ALA A N 1
ATOM 927 C CA . ALA A 1 117 ? -15.749 -6.263 -2.399 1.00 95.38 117 ALA A CA 1
ATOM 928 C C . ALA A 1 117 ? -16.069 -4.819 -1.979 1.00 95.38 117 ALA A C 1
ATOM 930 O O . ALA A 1 117 ? -16.628 -4.617 -0.903 1.00 95.38 117 ALA A O 1
ATOM 931 N N . LEU A 1 118 ? -15.794 -3.825 -2.830 1.00 96.44 118 LEU A N 1
ATOM 932 C CA . LEU A 1 118 ? -16.198 -2.435 -2.591 1.00 96.44 118 LEU A CA 1
ATOM 933 C C . LEU A 1 118 ? -17.714 -2.306 -2.411 1.00 96.44 118 LEU A C 1
ATOM 935 O O . LEU A 1 118 ? -18.157 -1.760 -1.402 1.00 96.44 118 LEU A O 1
ATOM 939 N N . HIS A 1 119 ? -18.503 -2.851 -3.339 1.00 96.31 119 HIS A N 1
ATOM 940 C CA . HIS A 1 119 ? -19.964 -2.816 -3.245 1.00 96.31 119 HIS A CA 1
ATOM 941 C C . HIS A 1 119 ? -20.487 -3.533 -2.001 1.00 96.31 119 HIS A C 1
ATOM 943 O O . HIS A 1 119 ? -21.415 -3.051 -1.352 1.00 96.31 119 HIS A O 1
ATOM 949 N N . TYR A 1 120 ? -19.877 -4.660 -1.630 1.00 95.62 120 TYR A N 1
ATOM 950 C CA . TYR A 1 120 ? -20.215 -5.348 -0.391 1.00 95.62 120 TYR A CA 1
ATOM 951 C C . TYR A 1 120 ? -19.980 -4.444 0.823 1.00 95.62 120 TYR A C 1
ATOM 953 O O . TYR A 1 120 ? -20.875 -4.287 1.650 1.00 95.62 120 TYR A O 1
ATOM 961 N N . VAL A 1 121 ? -18.805 -3.812 0.923 1.00 94.69 121 VAL A N 1
ATOM 962 C CA . VAL A 1 121 ? -18.481 -2.924 2.049 1.00 94.69 121 VAL A CA 1
ATOM 963 C C . VAL A 1 121 ? -19.447 -1.738 2.099 1.00 94.69 121 VAL A C 1
ATOM 965 O O . VAL A 1 121 ? -19.948 -1.416 3.170 1.00 94.69 121 VAL A O 1
ATOM 968 N N . GLN A 1 122 ? -19.769 -1.116 0.968 1.00 95.06 122 GLN A N 1
ATOM 969 C CA . GLN A 1 122 ? -20.713 0.009 0.928 1.00 95.06 122 GLN A CA 1
ATOM 970 C C . GLN A 1 122 ? -22.121 -0.379 1.398 1.00 95.06 122 GLN A C 1
ATOM 972 O O . GLN A 1 122 ? -22.760 0.391 2.105 1.00 95.06 122 GLN A O 1
ATOM 977 N N . ASN A 1 123 ? -22.588 -1.576 1.037 1.00 94.94 123 ASN A N 1
ATOM 978 C CA . ASN A 1 123 ? -23.976 -1.975 1.267 1.00 94.94 123 ASN A CA 1
ATOM 979 C C . ASN A 1 123 ? -24.200 -2.735 2.583 1.00 94.94 123 ASN A C 1
ATOM 981 O O . ASN A 1 123 ? -25.327 -2.785 3.066 1.00 94.94 123 ASN A O 1
ATOM 985 N N . GLN A 1 124 ? -23.168 -3.391 3.123 1.00 92.56 124 GLN A N 1
ATOM 986 C CA . GLN A 1 124 ? -23.304 -4.373 4.213 1.00 92.56 124 GLN A CA 1
ATOM 987 C C . GLN A 1 124 ? -22.513 -4.007 5.478 1.00 92.56 124 GLN A C 1
ATOM 989 O O . GLN A 1 124 ? -22.471 -4.796 6.423 1.00 92.56 124 GLN A O 1
ATOM 994 N N . THR A 1 125 ? -21.848 -2.848 5.508 1.00 91.62 125 THR A N 1
ATOM 995 C CA . THR A 1 125 ? -21.020 -2.407 6.648 1.00 91.62 125 THR A CA 1
ATOM 996 C C . THR A 1 125 ? -21.406 -0.999 7.072 1.00 91.62 125 THR A C 1
ATOM 998 O O . THR A 1 125 ? -21.950 -0.240 6.269 1.00 91.62 125 THR A O 1
ATOM 1001 N N . THR A 1 126 ? -21.132 -0.637 8.322 1.00 92.44 126 THR A N 1
ATOM 1002 C CA . THR A 1 126 ? 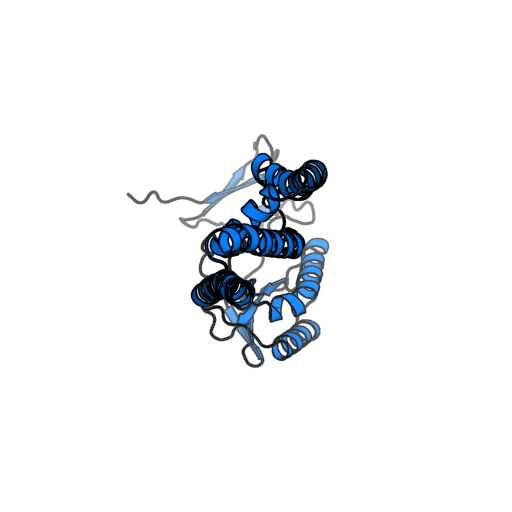-21.509 0.678 8.856 1.00 92.44 126 THR A CA 1
ATOM 1003 C C . THR A 1 126 ? -20.473 1.738 8.494 1.00 92.44 126 THR A C 1
ATOM 1005 O O . THR A 1 126 ? -19.322 1.426 8.180 1.00 92.44 126 THR A O 1
ATOM 1008 N N . GLU A 1 127 ? -20.852 3.015 8.507 1.00 92.75 127 GLU A N 1
ATOM 1009 C CA . GLU A 1 127 ? -19.922 4.131 8.260 1.00 92.75 127 GLU A CA 1
ATOM 1010 C C . GLU A 1 127 ? -18.768 4.163 9.279 1.00 92.75 127 GLU A C 1
ATOM 1012 O O . GLU A 1 127 ? -17.657 4.567 8.939 1.00 92.75 127 GLU A O 1
ATOM 1017 N N . HIS A 1 128 ? -19.006 3.633 10.483 1.00 92.75 128 HIS A N 1
ATOM 1018 C CA . HIS A 1 128 ? -18.049 3.540 11.587 1.00 92.75 128 HIS A CA 1
ATOM 1019 C C . HIS A 1 128 ? -17.309 2.195 11.669 1.00 92.75 128 HIS A C 1
ATOM 1021 O O . HIS A 1 128 ? -16.647 1.919 12.672 1.00 92.75 128 HIS A O 1
ATOM 1027 N N . ASP A 1 129 ? -17.396 1.339 10.647 1.00 93.25 129 ASP A N 1
ATOM 1028 C CA . ASP A 1 129 ? -16.541 0.153 10.533 1.00 93.25 129 ASP A CA 1
ATOM 1029 C C . ASP A 1 129 ? -15.157 0.544 9.977 1.00 93.25 129 ASP A C 1
ATOM 1031 O O . ASP A 1 129 ? -15.029 1.102 8.883 1.00 93.25 129 ASP A O 1
ATOM 1035 N N . LEU A 1 130 ? -14.087 0.187 10.693 1.00 92.62 130 LEU A N 1
ATOM 1036 C CA . LEU A 1 130 ? -12.718 0.359 10.211 1.00 92.62 130 LEU A CA 1
ATOM 1037 C C . LEU A 1 130 ? -12.380 -0.733 9.196 1.00 92.62 130 LEU A C 1
ATOM 1039 O O . LEU A 1 130 ? -12.303 -1.915 9.537 1.00 92.62 130 LEU A O 1
ATOM 1043 N N . VAL A 1 131 ? -12.103 -0.332 7.960 1.00 93.50 131 VAL A N 1
ATOM 1044 C CA . VAL A 1 131 ? -11.713 -1.257 6.892 1.00 93.50 131 VAL A CA 1
ATOM 1045 C C . VAL A 1 131 ? -10.193 -1.302 6.769 1.00 93.50 131 VAL A C 1
ATOM 1047 O O . VAL A 1 131 ? -9.532 -0.281 6.598 1.00 93.50 131 VAL A O 1
ATOM 1050 N N . VAL A 1 132 ? -9.636 -2.506 6.840 1.00 89.56 132 VAL A N 1
ATOM 1051 C CA . VAL A 1 132 ? -8.210 -2.797 6.700 1.00 89.56 132 VAL A CA 1
ATOM 1052 C C . VAL A 1 132 ? -8.024 -3.662 5.461 1.00 89.56 132 VAL A C 1
ATOM 1054 O O . VAL A 1 132 ? -8.646 -4.713 5.332 1.00 89.56 132 VAL A O 1
ATOM 1057 N N . ILE A 1 133 ? -7.158 -3.232 4.550 1.00 89.06 133 ILE A N 1
ATOM 1058 C CA . ILE A 1 133 ? -6.854 -3.952 3.310 1.00 89.06 133 ILE A CA 1
ATOM 1059 C C . ILE A 1 133 ? -5.391 -4.390 3.290 1.00 89.06 133 ILE A C 1
ATOM 1061 O O . ILE A 1 133 ? -4.533 -3.733 3.884 1.00 89.06 133 ILE A O 1
ATOM 1065 N N . SER A 1 134 ? -5.089 -5.483 2.588 1.00 79.56 134 SER A N 1
ATOM 1066 C CA . SER A 1 134 ? -3.697 -5.867 2.331 1.00 79.56 134 SER A CA 1
ATOM 1067 C C . SER A 1 134 ? -2.994 -4.799 1.485 1.00 79.56 134 SER A C 1
ATOM 1069 O O . SER A 1 134 ? -3.416 -4.510 0.366 1.00 79.56 134 SER A O 1
ATOM 1071 N N . PHE A 1 135 ? -1.912 -4.213 2.012 1.00 75.62 135 PHE A N 1
ATOM 1072 C CA . PHE A 1 135 ? -1.166 -3.144 1.334 1.00 75.62 135 PHE A CA 1
ATOM 1073 C C . PHE A 1 135 ? -0.540 -3.598 0.008 1.00 75.62 135 PHE A C 1
ATOM 1075 O O . PHE A 1 135 ? -0.397 -2.807 -0.930 1.00 75.62 135 PHE A O 1
ATOM 1082 N N . ASP A 1 136 ? -0.158 -4.870 -0.059 1.00 76.12 136 ASP A N 1
ATOM 1083 C CA . ASP A 1 136 ? 0.512 -5.451 -1.212 1.00 76.12 136 ASP A CA 1
ATOM 1084 C C . ASP A 1 136 ? -0.426 -5.762 -2.381 1.00 76.12 136 ASP A C 1
ATOM 1086 O O . ASP A 1 136 ? 0.045 -5.880 -3.517 1.00 76.12 136 ASP A O 1
ATOM 1090 N N . ASP A 1 137 ? -1.735 -5.837 -2.132 1.00 81.75 137 ASP A N 1
ATOM 1091 C CA . ASP A 1 137 ? -2.732 -6.078 -3.166 1.00 81.75 137 ASP A CA 1
ATOM 1092 C C . ASP A 1 137 ? -3.108 -4.768 -3.877 1.00 81.75 137 ASP A C 1
ATOM 1094 O O . ASP A 1 137 ? -3.844 -3.914 -3.372 1.00 81.75 137 AS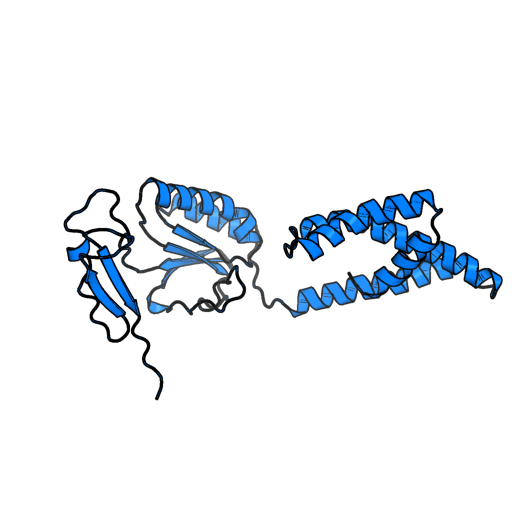P A O 1
ATOM 1098 N N . MET A 1 138 ? -2.594 -4.600 -5.096 1.00 84.06 138 MET A N 1
ATOM 1099 C CA . MET A 1 138 ? -2.837 -3.396 -5.891 1.00 84.06 138 MET A CA 1
ATOM 1100 C C . MET A 1 138 ? -4.291 -3.242 -6.348 1.00 84.06 138 MET A C 1
ATOM 1102 O O . MET A 1 138 ? -4.711 -2.103 -6.575 1.00 84.06 138 MET A O 1
ATOM 1106 N N . ALA A 1 139 ? -5.036 -4.336 -6.532 1.00 90.38 139 ALA A N 1
ATOM 1107 C CA . ALA A 1 139 ? -6.431 -4.274 -6.958 1.00 90.38 139 ALA A CA 1
ATOM 1108 C C . ALA A 1 139 ? -7.305 -3.788 -5.801 1.00 90.38 139 ALA A C 1
ATOM 1110 O O . ALA A 1 139 ? -8.036 -2.810 -5.959 1.00 90.38 139 ALA A O 1
ATOM 1111 N N . LEU A 1 140 ? -7.143 -4.386 -4.616 1.00 90.81 140 LEU A N 1
ATOM 1112 C CA . LEU A 1 140 ? -7.822 -3.926 -3.405 1.00 90.81 140 LEU A CA 1
ATOM 1113 C C . LEU A 1 140 ? -7.464 -2.473 -3.094 1.00 90.81 140 LEU A C 1
ATOM 1115 O O . LEU A 1 140 ? -8.367 -1.668 -2.885 1.00 90.81 140 LEU A O 1
ATOM 1119 N N . ARG A 1 141 ? -6.179 -2.100 -3.147 1.00 89.88 141 ARG A N 1
ATOM 1120 C CA . ARG A 1 141 ? -5.760 -0.718 -2.878 1.00 89.88 141 ARG A CA 1
ATOM 1121 C C . ARG A 1 141 ? -6.395 0.278 -3.843 1.00 89.88 141 ARG A C 1
ATOM 1123 O O . ARG A 1 141 ? -7.032 1.227 -3.409 1.00 89.88 141 ARG A O 1
ATOM 1130 N N . ARG A 1 142 ? -6.302 0.043 -5.154 1.00 90.50 142 ARG A N 1
ATOM 1131 C CA . ARG A 1 142 ? -6.882 0.965 -6.148 1.00 90.50 142 ARG A CA 1
ATOM 1132 C C . ARG A 1 142 ? -8.387 1.163 -5.985 1.00 90.50 142 ARG A C 1
ATOM 1134 O O . ARG A 1 142 ? -8.873 2.241 -6.309 1.00 90.50 142 ARG A O 1
ATOM 1141 N N . THR A 1 143 ? -9.112 0.136 -5.550 1.00 94.06 143 THR A N 1
ATOM 1142 C CA . THR A 1 143 ? -10.576 0.177 -5.484 1.00 94.06 143 THR A CA 1
ATOM 1143 C C . THR A 1 143 ? -11.102 0.632 -4.123 1.00 94.06 143 THR A C 1
ATOM 1145 O O . THR A 1 143 ? -12.057 1.400 -4.078 1.00 94.06 143 THR A O 1
ATOM 1148 N N . LEU A 1 144 ? -10.500 0.174 -3.022 1.00 94.81 144 LEU A N 1
ATOM 1149 C CA . LEU A 1 144 ? -11.015 0.372 -1.662 1.00 94.81 144 LEU A CA 1
ATOM 1150 C C . LEU A 1 144 ? -10.344 1.523 -0.907 1.00 94.81 144 LEU A C 1
ATOM 1152 O O . LEU A 1 144 ? -10.950 2.028 0.029 1.00 94.81 144 LEU A O 1
ATOM 1156 N N . GLU A 1 145 ? -9.134 1.961 -1.277 1.00 92.94 145 GLU A N 1
ATOM 1157 C CA . GLU A 1 145 ? -8.390 2.997 -0.533 1.00 92.94 145 GLU A CA 1
ATOM 1158 C C . GLU A 1 145 ? -9.181 4.307 -0.323 1.00 92.94 145 GLU A C 1
ATOM 1160 O O . GLU A 1 145 ? -9.158 4.814 0.801 1.00 92.94 145 GLU A O 1
ATOM 1165 N N . PRO A 1 146 ? -9.961 4.822 -1.301 1.00 94.19 146 PRO A N 1
ATOM 1166 C CA . PRO A 1 146 ? -10.823 5.983 -1.065 1.00 94.19 146 PRO A CA 1
ATOM 1167 C C . PRO A 1 14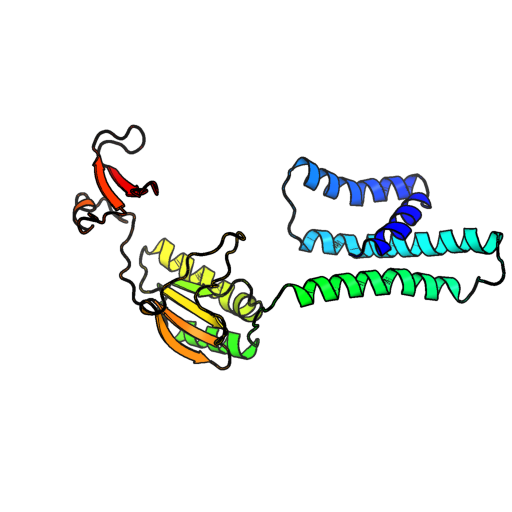6 ? -11.881 5.741 0.024 1.00 94.19 146 PRO A C 1
ATOM 1169 O O . PRO A 1 146 ? -12.031 6.564 0.923 1.00 94.19 146 PRO A O 1
ATOM 1172 N N . LEU A 1 147 ? -12.564 4.590 -0.014 1.00 95.31 147 LEU A N 1
ATOM 1173 C CA . LEU A 1 147 ? -13.596 4.229 0.967 1.00 95.31 147 LEU A CA 1
ATOM 1174 C C . LEU A 1 147 ? -12.996 3.960 2.354 1.00 95.31 147 LEU A C 1
ATOM 1176 O O . LEU A 1 147 ? -13.591 4.297 3.374 1.00 95.31 147 LEU A O 1
ATOM 1180 N N . VAL A 1 148 ? -11.806 3.355 2.400 1.00 94.12 148 VAL A N 1
ATOM 1181 C CA . VAL A 1 148 ? -11.049 3.142 3.641 1.00 94.12 148 VAL A CA 1
ATOM 1182 C C . VAL A 1 148 ? -10.753 4.485 4.306 1.00 94.12 148 VAL A C 1
ATOM 1184 O O . VAL A 1 148 ? -11.011 4.641 5.498 1.00 94.12 148 VAL A O 1
ATOM 1187 N N . ALA A 1 149 ? -10.254 5.462 3.542 1.00 93.75 149 ALA A N 1
ATOM 1188 C CA . ALA A 1 149 ? -9.950 6.793 4.059 1.00 93.75 149 ALA A CA 1
ATOM 1189 C C . ALA A 1 149 ? -11.209 7.527 4.552 1.00 93.75 149 ALA A C 1
ATOM 1191 O O . ALA A 1 149 ? -11.175 8.160 5.608 1.00 93.75 149 ALA A O 1
ATOM 1192 N N . GLU A 1 150 ? -12.319 7.408 3.823 1.00 95.38 150 GLU A N 1
ATOM 1193 C CA . GLU A 1 150 ? -13.614 7.974 4.206 1.00 95.38 150 GLU A CA 1
ATOM 1194 C C . GLU A 1 150 ? -14.115 7.398 5.539 1.00 95.38 150 GLU A C 1
ATOM 1196 O O . GLU A 1 150 ? -14.337 8.149 6.489 1.00 95.38 150 GLU A O 1
ATOM 1201 N N . LYS A 1 151 ? -14.192 6.069 5.670 1.00 95.06 151 LYS A N 1
ATOM 1202 C CA . LYS A 1 151 ? -14.625 5.414 6.918 1.00 95.06 151 LYS A CA 1
ATOM 1203 C C . LYS A 1 151 ? -13.689 5.705 8.089 1.00 95.06 151 LYS A C 1
ATOM 1205 O O . LYS A 1 151 ? -14.149 5.974 9.195 1.00 95.06 151 LYS A O 1
ATOM 1210 N N . MET A 1 152 ? -12.372 5.731 7.861 1.00 92.19 152 MET A N 1
ATOM 1211 C CA . MET A 1 152 ? -11.407 6.156 8.885 1.00 92.19 152 MET A CA 1
ATOM 1212 C C . MET A 1 152 ? -11.683 7.579 9.377 1.00 92.19 152 MET A C 1
ATOM 1214 O O . MET A 1 152 ? -11.569 7.848 10.574 1.00 92.19 152 MET A O 1
ATOM 1218 N N . LEU A 1 153 ? -12.055 8.487 8.473 1.00 92.69 153 LEU A N 1
ATOM 1219 C CA . LEU A 1 153 ? -12.396 9.856 8.834 1.00 92.69 153 LEU A CA 1
ATOM 1220 C C . LEU A 1 153 ? -13.681 9.921 9.668 1.00 92.69 153 LEU A C 1
ATOM 1222 O O . LEU A 1 153 ? -13.703 10.671 10.642 1.00 92.69 153 LEU A O 1
ATOM 1226 N N . HIS A 1 154 ? -14.710 9.140 9.328 1.00 91.38 154 HIS A N 1
ATOM 1227 C CA . HIS A 1 154 ? -15.939 9.032 10.127 1.00 91.38 154 HIS A CA 1
ATOM 1228 C C . HIS A 1 154 ? -15.657 8.501 11.533 1.00 91.38 154 HIS A C 1
ATOM 1230 O O . HIS A 1 154 ? -15.998 9.155 12.517 1.00 91.38 154 HIS A O 1
ATOM 1236 N N . VAL A 1 155 ? -14.917 7.392 11.642 1.00 89.56 155 VAL A N 1
ATOM 1237 C CA . VAL A 1 155 ? -14.487 6.828 12.934 1.00 89.56 155 VAL A CA 1
ATOM 1238 C C . VAL A 1 155 ? -13.745 7.863 13.782 1.00 89.56 155 VAL A C 1
ATOM 1240 O O . VAL A 1 155 ? -13.970 7.970 14.986 1.00 89.56 155 VAL A O 1
ATOM 1243 N N . PHE A 1 156 ? -12.857 8.643 13.163 1.00 85.44 156 PHE A N 1
ATOM 1244 C CA . PHE A 1 156 ? -12.082 9.656 13.873 1.00 85.44 156 PHE A CA 1
ATOM 1245 C C . PHE A 1 156 ? -12.930 10.852 14.323 1.00 85.44 156 PHE A C 1
ATOM 1247 O O . PHE A 1 156 ? -12.779 11.309 15.455 1.00 85.44 156 PHE A O 1
ATOM 1254 N N . LYS A 1 157 ? -13.798 11.368 13.445 1.00 83.62 157 LYS A N 1
ATOM 1255 C CA . LYS A 1 157 ? -14.645 12.535 13.731 1.00 83.62 157 LYS A CA 1
ATOM 1256 C C . LYS A 1 157 ? -15.697 12.238 14.788 1.00 83.62 157 LYS A C 1
ATOM 1258 O O . LYS A 1 157 ? -15.877 13.040 15.699 1.00 83.62 157 LYS A O 1
ATOM 1263 N N . ASP A 1 158 ? -16.354 11.095 14.656 1.00 84.94 158 ASP A N 1
ATOM 1264 C CA . ASP A 1 158 ? -17.505 10.741 15.484 1.00 84.94 158 ASP A CA 1
ATOM 1265 C C . ASP A 1 158 ? -17.073 9.994 16.748 1.00 84.94 158 ASP A C 1
ATOM 1267 O O . ASP A 1 158 ? -17.841 9.838 17.695 1.00 84.94 158 ASP A O 1
ATOM 1271 N N . GLY A 1 159 ? -15.825 9.520 16.776 1.00 78.94 159 GLY A N 1
ATOM 1272 C CA . GLY A 1 159 ? -15.276 8.796 17.909 1.00 78.94 159 GLY A CA 1
ATOM 1273 C C . GLY A 1 159 ? -15.866 7.411 18.132 1.00 78.94 159 GLY A C 1
ATOM 1274 O O . GLY A 1 159 ? -15.649 6.794 19.179 1.00 78.94 159 GLY A O 1
ATOM 1275 N N . GLN A 1 160 ? -16.607 6.923 17.145 1.00 84.75 160 GLN A N 1
ATOM 1276 C CA . GLN A 1 160 ? -17.310 5.658 17.168 1.00 84.75 160 GLN A CA 1
ATOM 1277 C C . GLN A 1 160 ? -16.591 4.652 16.271 1.00 84.75 160 GLN A C 1
ATOM 1279 O O . GLN A 1 160 ? -16.187 4.970 15.157 1.00 84.75 160 GLN A O 1
ATOM 1284 N N . LEU A 1 161 ? -16.429 3.426 16.769 1.00 88.75 161 LEU A N 1
ATOM 1285 C CA . LEU A 1 161 ? -15.859 2.313 16.019 1.00 88.75 161 LEU A CA 1
ATOM 1286 C C . LEU A 1 161 ? -16.706 1.062 16.269 1.00 88.75 161 LEU A C 1
ATOM 1288 O O . LEU A 1 161 ? -16.631 0.461 17.344 1.00 88.75 161 LEU A O 1
ATOM 1292 N N . ASP A 1 162 ? -17.493 0.680 15.266 1.00 89.50 162 ASP A N 1
ATOM 1293 C CA . ASP A 1 162 ? -18.464 -0.424 15.345 1.00 89.50 162 ASP A CA 1
ATOM 1294 C C . ASP A 1 162 ? -17.818 -1.799 15.132 1.00 89.50 162 ASP A C 1
ATOM 1296 O O . ASP A 1 162 ? -18.323 -2.843 15.569 1.00 89.50 162 ASP A O 1
ATOM 1300 N N . GLY A 1 163 ? -16.685 -1.823 14.440 1.00 90.31 163 GLY A N 1
ATOM 1301 C CA . GLY A 1 163 ? -16.027 -3.055 14.055 1.00 90.31 163 GLY A CA 1
ATOM 1302 C C . GLY A 1 163 ? -14.771 -2.816 13.239 1.00 90.31 163 GLY A C 1
ATOM 1303 O O . GLY A 1 163 ? -14.505 -1.720 12.757 1.00 90.31 163 GLY A O 1
ATOM 1304 N N . ILE A 1 164 ? -13.975 -3.874 13.102 1.00 91.19 164 ILE A N 1
ATOM 1305 C CA . ILE A 1 164 ? -12.802 -3.888 12.231 1.00 91.19 164 ILE A CA 1
ATOM 1306 C C . ILE A 1 164 ? -13.010 -4.997 11.210 1.00 91.19 164 ILE A C 1
ATOM 1308 O O . ILE A 1 164 ? -13.255 -6.152 11.581 1.00 91.19 164 ILE A O 1
ATOM 1312 N N . ILE A 1 165 ? -12.914 -4.643 9.935 1.00 92.19 165 ILE A N 1
ATOM 1313 C CA . ILE A 1 165 ? -13.075 -5.552 8.808 1.00 92.19 165 ILE A CA 1
ATOM 1314 C C . ILE A 1 165 ? -11.747 -5.639 8.074 1.00 92.19 165 ILE A C 1
ATOM 1316 O O . ILE A 1 165 ? -11.242 -4.639 7.579 1.00 92.19 165 ILE A O 1
ATOM 1320 N N . PHE A 1 166 ? -11.189 -6.840 7.986 1.00 90.31 166 PHE A N 1
ATOM 1321 C CA . PHE A 1 166 ? -10.017 -7.122 7.175 1.00 90.31 166 PHE A CA 1
ATOM 1322 C C . PHE A 1 166 ? -10.423 -7.723 5.828 1.00 90.31 166 PHE A C 1
ATOM 1324 O O . PHE A 1 166 ? -11.245 -8.641 5.776 1.00 90.31 166 PHE A O 1
ATOM 1331 N N . ILE A 1 167 ? -9.822 -7.226 4.749 1.00 91.12 167 ILE A N 1
ATOM 1332 C CA . ILE A 1 167 ? -10.046 -7.676 3.374 1.00 91.12 167 ILE A CA 1
ATOM 1333 C C . ILE A 1 167 ? -8.700 -8.059 2.761 1.00 91.12 167 ILE A C 1
ATOM 1335 O O . ILE A 1 167 ? -7.779 -7.240 2.676 1.00 91.12 167 ILE A O 1
ATOM 1339 N N . GLY A 1 168 ? -8.595 -9.302 2.303 1.00 88.31 168 GLY A N 1
ATOM 1340 C CA . GLY A 1 168 ? -7.376 -9.817 1.691 1.00 88.31 168 GLY A CA 1
ATOM 1341 C C . GLY A 1 168 ? -7.639 -10.990 0.758 1.00 88.31 168 GLY A C 1
ATOM 1342 O O . GLY A 1 168 ? -8.780 -11.425 0.582 1.00 88.31 168 GLY A O 1
ATOM 1343 N N . HIS A 1 169 ? -6.566 -11.500 0.159 1.00 88.88 169 HIS A N 1
ATOM 1344 C CA . HIS A 1 169 ? -6.636 -12.702 -0.661 1.00 88.88 169 HIS A CA 1
ATOM 1345 C C . HIS A 1 169 ? -6.992 -13.922 0.205 1.00 88.88 169 HIS A C 1
ATOM 1347 O O . HIS A 1 169 ? -6.505 -14.067 1.325 1.00 88.88 169 HIS A O 1
ATOM 1353 N N . ARG A 1 170 ? -7.830 -14.817 -0.318 1.00 87.94 170 ARG A N 1
ATOM 1354 C CA . ARG A 1 170 ? -8.403 -15.967 0.397 1.00 87.94 170 ARG A CA 1
ATOM 1355 C C . ARG A 1 170 ? -7.359 -16.918 0.982 1.00 87.94 170 ARG A C 1
ATOM 1357 O O . ARG A 1 170 ? -7.572 -17.467 2.063 1.00 87.94 170 ARG A O 1
ATOM 1364 N N . ASP A 1 171 ? -6.265 -17.083 0.249 1.00 84.31 171 ASP A N 1
ATOM 1365 C CA . ASP A 1 171 ? -5.163 -17.993 0.573 1.00 84.31 171 ASP A CA 1
ATOM 1366 C C . ASP A 1 171 ? -4.006 -17.289 1.305 1.00 84.31 171 ASP A C 1
ATOM 1368 O O . ASP A 1 171 ? -3.021 -17.930 1.666 1.00 84.31 171 ASP A O 1
ATOM 1372 N N . MET A 1 172 ? -4.114 -15.974 1.538 1.00 77.31 172 MET A N 1
ATOM 1373 C CA . MET A 1 172 ? -3.118 -15.232 2.304 1.00 77.31 172 MET A CA 1
ATOM 1374 C C . MET A 1 172 ? -3.258 -15.588 3.789 1.00 77.31 172 MET A C 1
ATOM 1376 O O . MET A 1 172 ? -4.347 -15.440 4.357 1.00 77.31 172 MET A O 1
ATOM 1380 N N . PRO A 1 173 ? -2.182 -16.028 4.461 1.00 71.75 173 PRO A N 1
ATOM 1381 C CA . PRO A 1 173 ? -2.247 -16.289 5.886 1.00 71.75 173 PRO A CA 1
ATOM 1382 C C . PRO A 1 173 ? -2.422 -14.968 6.646 1.00 71.75 173 PRO A C 1
ATOM 1384 O O . PRO A 1 173 ? -1.694 -13.996 6.468 1.00 71.75 173 PRO A O 1
ATOM 1387 N N . MET A 1 174 ? -3.390 -14.948 7.556 1.00 64.56 174 MET A N 1
ATOM 1388 C CA . MET A 1 174 ? -3.737 -13.785 8.385 1.00 64.56 174 MET A CA 1
ATOM 1389 C C . MET A 1 174 ? -2.612 -13.275 9.290 1.00 64.56 174 MET A C 1
ATOM 1391 O O . MET A 1 174 ? -2.664 -12.155 9.795 1.00 64.56 174 MET A O 1
ATOM 1395 N N . SER A 1 175 ? -1.591 -14.097 9.515 1.00 60.78 175 SER A N 1
ATOM 1396 C CA . SER A 1 175 ? -0.368 -13.702 10.207 1.00 60.78 175 SER A CA 1
ATOM 1397 C C . SER A 1 175 ? 0.500 -12.736 9.398 1.00 60.78 175 SER A C 1
ATOM 1399 O O . SER A 1 175 ? 1.390 -12.123 9.974 1.00 60.78 175 SER A O 1
ATOM 1401 N N . GLU A 1 176 ? 0.254 -12.598 8.093 1.00 61.03 176 GLU A N 1
ATOM 1402 C CA . GLU A 1 176 ? 1.091 -11.841 7.158 1.00 61.03 176 GLU A CA 1
ATOM 1403 C C . GLU A 1 176 ? 0.487 -10.493 6.749 1.00 61.03 176 GLU A C 1
ATOM 1405 O O . GLU A 1 176 ? 0.877 -9.957 5.716 1.00 61.03 176 GLU A O 1
ATOM 1410 N N . ILE A 1 177 ? -0.451 -9.917 7.521 1.00 63.91 177 ILE A N 1
ATOM 1411 C CA . ILE A 1 177 ? -0.987 -8.570 7.236 1.00 63.91 177 ILE A CA 1
ATOM 1412 C C . ILE A 1 177 ? 0.188 -7.625 6.984 1.00 63.91 177 ILE A C 1
ATOM 1414 O O . ILE A 1 177 ? 0.959 -7.329 7.901 1.00 63.91 177 ILE A O 1
ATOM 1418 N N . ALA A 1 178 ? 0.330 -7.207 5.724 1.00 55.03 178 ALA A N 1
ATOM 1419 C CA . ALA A 1 178 ? 1.540 -6.577 5.231 1.00 55.03 178 ALA A CA 1
ATOM 1420 C C . ALA A 1 178 ? 1.849 -5.313 6.038 1.00 55.03 178 ALA A C 1
ATOM 1422 O O . ALA A 1 178 ? 1.044 -4.383 6.124 1.00 55.03 178 ALA A O 1
ATOM 1423 N N . SER A 1 179 ? 3.027 -5.293 6.656 1.00 52.94 179 SER A N 1
ATOM 1424 C CA . SER A 1 179 ? 3.513 -4.141 7.404 1.00 52.94 179 SER A CA 1
ATOM 1425 C C . SER A 1 179 ? 3.964 -3.053 6.441 1.00 52.94 179 SER A C 1
ATOM 1427 O O . SER A 1 179 ? 4.899 -3.247 5.667 1.00 52.94 179 SER A O 1
ATOM 1429 N N . VAL A 1 180 ? 3.353 -1.873 6.544 1.00 54.56 180 VAL A N 1
ATOM 1430 C CA . VAL A 1 180 ? 3.727 -0.681 5.760 1.00 54.56 180 VAL A CA 1
ATOM 1431 C C . VAL A 1 180 ? 5.184 -0.252 6.024 1.00 54.56 180 VAL A C 1
ATOM 1433 O O . VAL A 1 180 ? 5.781 0.438 5.204 1.00 54.56 180 VAL A O 1
ATOM 1436 N N . ALA A 1 181 ? 5.786 -0.683 7.141 1.00 50.00 181 ALA A N 1
ATOM 1437 C CA . ALA A 1 181 ? 7.113 -0.251 7.582 1.00 50.00 181 ALA A CA 1
ATOM 1438 C C . ALA A 1 181 ? 8.205 -1.339 7.516 1.00 50.00 181 ALA A C 1
ATOM 1440 O O . ALA A 1 181 ? 9.327 -1.083 7.945 1.00 50.00 181 ALA A O 1
ATOM 1441 N N . GLY A 1 182 ? 7.911 -2.551 7.026 1.00 47.62 182 GLY A N 1
ATOM 1442 C CA . GLY A 1 182 ? 8.889 -3.654 6.979 1.00 47.62 182 GLY A CA 1
ATOM 1443 C C . GLY A 1 182 ? 9.198 -4.307 8.335 1.00 47.62 182 GLY A C 1
ATOM 1444 O O . GLY A 1 182 ? 10.093 -5.141 8.433 1.00 47.62 182 GLY A O 1
ATOM 1445 N N . TRP A 1 183 ? 8.458 -3.951 9.389 1.00 45.50 183 TRP A N 1
ATOM 1446 C CA . TRP A 1 183 ? 8.541 -4.610 10.695 1.00 45.50 183 TRP A CA 1
ATOM 1447 C C . TRP A 1 183 ? 7.594 -5.808 10.714 1.00 45.50 183 TRP A C 1
ATOM 1449 O O . TRP A 1 183 ? 6.449 -5.630 10.297 1.00 45.50 183 TRP A O 1
ATOM 1459 N N . PRO A 1 184 ? 7.997 -6.988 11.217 1.00 54.41 184 PRO A N 1
ATOM 1460 C CA . PRO A 1 184 ? 7.095 -8.128 11.317 1.00 54.41 184 PRO A CA 1
ATOM 1461 C C . PRO A 1 184 ? 5.882 -7.749 12.170 1.00 54.41 184 PRO A C 1
ATOM 1463 O O . PRO A 1 184 ? 6.004 -7.394 13.346 1.00 54.41 184 PRO A O 1
ATOM 1466 N N . THR A 1 185 ? 4.706 -7.774 11.551 1.00 59.12 185 THR A N 1
ATOM 1467 C CA . THR A 1 185 ? 3.431 -7.533 12.217 1.00 59.12 185 THR A CA 1
ATOM 1468 C C . THR A 1 185 ? 3.138 -8.713 13.144 1.00 59.12 185 THR A C 1
ATOM 1470 O O . THR A 1 185 ? 3.322 -9.867 12.754 1.00 59.12 185 THR A O 1
ATOM 1473 N N . PRO A 1 186 ? 2.707 -8.471 14.395 1.00 58.50 186 PRO A N 1
ATOM 1474 C CA . PRO A 1 186 ? 2.285 -9.554 15.269 1.00 58.50 186 PRO A CA 1
ATOM 1475 C C . PRO A 1 186 ? 1.131 -10.313 14.614 1.00 58.50 186 PRO A C 1
ATOM 1477 O O . PRO A 1 186 ? 0.139 -9.698 14.223 1.00 58.50 186 PRO A O 1
ATOM 1480 N N . ALA A 1 187 ? 1.248 -11.639 14.524 1.00 63.66 187 ALA A N 1
ATOM 1481 C CA . ALA A 1 187 ? 0.187 -12.469 13.976 1.00 63.66 187 ALA A CA 1
ATOM 1482 C C . ALA A 1 187 ? -1.104 -12.270 14.784 1.00 63.66 187 ALA A C 1
ATOM 1484 O O . ALA A 1 187 ? -1.131 -12.505 15.998 1.00 63.66 187 ALA A O 1
ATOM 1485 N N . LEU A 1 188 ? -2.172 -11.832 14.116 1.00 69.50 188 LEU A N 1
ATOM 1486 C CA . LEU A 1 188 ? -3.485 -11.760 14.743 1.00 69.50 188 LEU A CA 1
ATOM 1487 C C . LEU A 1 188 ? -4.033 -13.188 14.902 1.00 69.50 188 LEU A C 1
ATOM 1489 O O . LEU A 1 188 ? -4.038 -13.952 13.934 1.00 69.50 188 LEU A O 1
ATOM 1493 N N . PRO A 1 189 ? -4.481 -13.586 16.105 1.00 70.12 189 PRO A N 1
ATOM 1494 C CA . PRO A 1 189 ? -4.993 -14.931 16.310 1.00 70.12 189 PRO A CA 1
ATOM 1495 C C . PRO A 1 189 ? -6.300 -15.128 15.539 1.00 70.12 189 PRO A C 1
ATOM 1497 O O . PRO A 1 189 ? -7.249 -14.362 15.708 1.00 70.12 189 PRO A O 1
ATOM 1500 N N . MET A 1 190 ? -6.370 -16.198 14.737 1.00 72.44 190 MET A N 1
ATOM 1501 C CA . MET A 1 190 ? -7.549 -16.518 13.916 1.00 72.44 190 MET A CA 1
ATOM 1502 C C . MET A 1 190 ? -8.836 -16.674 14.732 1.00 72.44 190 MET A C 1
ATOM 1504 O O . MET A 1 190 ? -9.917 -16.417 14.217 1.00 72.44 190 MET A O 1
ATOM 1508 N N . SER A 1 191 ? -8.738 -17.040 16.013 1.00 80.12 191 SER A N 1
ATOM 1509 C CA . SER A 1 191 ? -9.895 -17.134 16.912 1.00 80.12 191 SER A CA 1
ATOM 1510 C C . SER A 1 191 ? -10.626 -15.803 17.119 1.00 80.12 191 SER A C 1
ATOM 1512 O O . SER A 1 191 ? -11.791 -15.807 17.508 1.00 80.12 191 SER A O 1
ATOM 1514 N N . LEU A 1 192 ? -9.970 -14.668 16.850 1.00 81.31 192 LEU A N 1
ATOM 1515 C CA . LEU A 1 192 ? -10.578 -13.339 16.915 1.00 81.31 192 LEU A CA 1
ATOM 1516 C C . LEU A 1 192 ? -11.213 -12.909 15.593 1.00 81.31 192 LEU A C 1
ATOM 1518 O O . LEU A 1 192 ? -11.707 -11.791 15.508 1.00 81.31 192 LEU A O 1
ATOM 1522 N N . MET A 1 193 ? -11.189 -13.743 14.556 1.00 84.50 193 MET A N 1
ATOM 1523 C CA . MET A 1 193 ? -11.666 -13.381 13.226 1.00 84.50 193 MET A CA 1
ATOM 1524 C C . MET A 1 193 ? -12.800 -14.294 12.790 1.00 84.50 193 MET A C 1
ATOM 1526 O O . MET A 1 193 ? -12.722 -15.517 12.876 1.00 84.50 193 MET A O 1
ATOM 1530 N N . ARG A 1 194 ? -13.860 -13.682 12.271 1.00 90.25 194 ARG A N 1
ATOM 1531 C CA . ARG A 1 194 ? -15.003 -14.374 11.685 1.00 90.25 194 ARG A CA 1
ATOM 1532 C C . ARG A 1 194 ? -15.083 -14.028 10.208 1.00 90.25 194 ARG A C 1
ATOM 1534 O O . ARG A 1 194 ? -15.145 -12.854 9.862 1.00 90.25 194 ARG A O 1
ATOM 1541 N N . VAL A 1 195 ? -15.125 -15.036 9.343 1.00 91.50 195 VAL A N 1
ATOM 1542 C CA . VAL A 1 195 ? -15.402 -14.821 7.916 1.00 91.50 195 VAL A CA 1
ATOM 1543 C C . VAL A 1 195 ? -16.829 -14.294 7.768 1.00 91.50 195 VAL A C 1
ATOM 1545 O O . VAL A 1 195 ? -17.761 -14.875 8.328 1.00 91.50 195 VAL A O 1
ATOM 1548 N N . ILE A 1 196 ? -16.984 -13.184 7.048 1.00 93.56 196 ILE A N 1
ATOM 1549 C CA . ILE A 1 196 ? -18.291 -12.566 6.774 1.00 93.56 196 ILE A CA 1
ATOM 1550 C C . ILE A 1 196 ? -18.698 -12.680 5.306 1.00 93.56 196 ILE A C 1
ATOM 1552 O O . ILE A 1 196 ? -19.890 -12.733 5.029 1.00 93.56 196 ILE A O 1
ATOM 1556 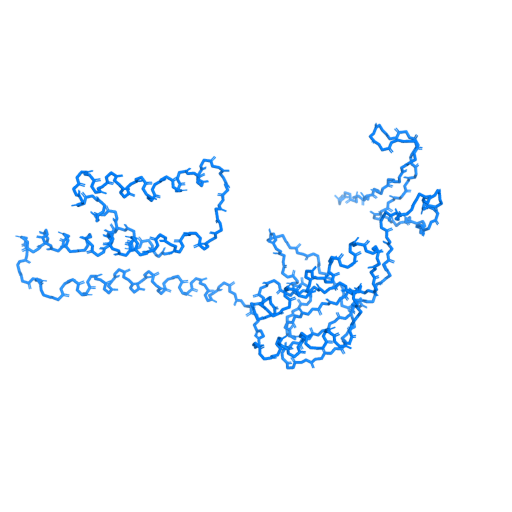N N . ALA A 1 197 ? -17.734 -12.763 4.384 1.00 94.19 197 ALA A N 1
ATOM 1557 C CA . ALA A 1 197 ? -17.995 -12.981 2.966 1.00 94.19 197 ALA A CA 1
ATOM 1558 C C . ALA A 1 197 ? -16.771 -13.567 2.246 1.00 94.19 197 ALA A C 1
ATOM 1560 O O . ALA A 1 197 ? -15.626 -13.298 2.617 1.00 94.19 197 ALA A O 1
ATOM 1561 N N . ASP A 1 198 ? -17.040 -14.332 1.191 1.00 94.31 198 ASP A N 1
ATOM 1562 C CA . ASP A 1 198 ? -16.076 -14.787 0.188 1.00 94.31 198 ASP A CA 1
ATOM 1563 C C . ASP A 1 198 ? -16.539 -14.246 -1.176 1.00 94.31 198 ASP A C 1
ATOM 1565 O O . ASP A 1 198 ? -17.691 -14.448 -1.563 1.00 94.31 198 ASP A O 1
ATOM 1569 N N . ILE A 1 199 ? -15.657 -13.558 -1.900 1.00 93.62 199 ILE A N 1
ATOM 1570 C CA . ILE A 1 199 ? -15.928 -12.960 -3.215 1.00 93.62 199 ILE A CA 1
ATOM 1571 C C . ILE A 1 199 ? -14.794 -13.379 -4.148 1.00 93.62 199 ILE A C 1
ATOM 1573 O O . ILE A 1 199 ? -13.742 -12.743 -4.196 1.00 93.62 199 ILE A O 1
ATOM 1577 N N . GLY A 1 200 ? -14.986 -14.498 -4.847 1.00 92.19 200 GLY A N 1
ATOM 1578 C CA . GLY A 1 200 ? -13.931 -15.105 -5.657 1.00 92.19 200 GLY A CA 1
ATOM 1579 C C . GLY A 1 200 ? -12.686 -15.403 -4.815 1.00 92.19 200 GLY A C 1
ATOM 1580 O O . GLY A 1 200 ? -12.742 -16.196 -3.870 1.00 92.19 200 GLY A O 1
ATOM 1581 N N . LYS A 1 201 ? -11.567 -14.754 -5.144 1.00 92.88 201 LYS A N 1
ATOM 1582 C CA . LYS A 1 201 ? -10.304 -14.824 -4.391 1.00 92.88 201 LYS A CA 1
ATOM 1583 C C . LYS A 1 201 ? -10.186 -13.818 -3.246 1.00 92.88 201 LYS A C 1
ATOM 1585 O O . LYS A 1 201 ? -9.181 -13.837 -2.540 1.00 92.88 201 LYS A O 1
ATOM 1590 N N . VAL A 1 202 ? -11.178 -12.962 -3.026 1.00 92.94 202 VAL A N 1
ATOM 1591 C CA . VAL A 1 202 ? -11.236 -12.061 -1.867 1.00 92.94 202 VAL A CA 1
ATOM 1592 C C . VAL A 1 202 ? -11.956 -12.745 -0.724 1.00 92.94 202 VAL A C 1
ATOM 1594 O O . VAL A 1 202 ? -13.021 -13.335 -0.911 1.00 92.94 202 VAL A O 1
ATOM 1597 N N . ARG A 1 203 ? -11.427 -12.592 0.486 1.00 92.44 203 ARG A N 1
ATOM 1598 C CA . ARG A 1 203 ? -12.130 -12.966 1.708 1.00 92.44 203 ARG A CA 1
ATOM 1599 C C . ARG A 1 203 ? -12.188 -11.793 2.673 1.00 92.44 203 ARG A C 1
ATOM 1601 O O . ARG A 1 203 ? -11.196 -11.095 2.895 1.00 92.44 203 ARG A O 1
ATOM 1608 N N . LEU A 1 204 ? -13.374 -11.595 3.237 1.00 93.00 204 LEU A N 1
ATOM 1609 C CA . LEU A 1 204 ? -13.671 -10.544 4.194 1.00 93.00 204 LEU A CA 1
ATOM 1610 C C . LEU A 1 204 ? -13.842 -11.158 5.577 1.00 93.00 204 LEU A C 1
ATOM 1612 O O . LEU A 1 204 ? -14.582 -12.129 5.771 1.00 93.00 204 LEU A O 1
ATOM 1616 N N . TYR A 1 205 ? -13.191 -10.545 6.553 1.00 90.88 205 TYR A N 1
ATOM 1617 C CA . TYR A 1 205 ? -13.149 -11.014 7.924 1.00 90.88 205 TYR A CA 1
ATOM 1618 C C . TYR A 1 205 ? -13.548 -9.892 8.865 1.00 90.88 205 TYR A C 1
ATOM 1620 O O . TYR A 1 205 ? -12.976 -8.811 8.812 1.00 90.88 205 TYR A O 1
ATOM 1628 N N . ARG A 1 206 ? -14.482 -10.158 9.773 1.00 91.62 206 ARG A N 1
ATOM 1629 C CA . ARG A 1 206 ? -14.815 -9.256 10.873 1.00 91.62 206 ARG A CA 1
ATOM 1630 C C . ARG A 1 206 ? -14.075 -9.686 12.127 1.00 91.62 206 ARG A C 1
ATOM 1632 O O . ARG A 1 206 ? -14.139 -10.853 12.520 1.00 91.62 206 ARG A O 1
ATOM 1639 N N . MET A 1 207 ? -13.395 -8.745 12.769 1.00 89.31 207 MET A N 1
ATOM 1640 C CA . MET A 1 207 ? -12.779 -8.992 14.065 1.00 89.31 207 MET A CA 1
ATOM 1641 C C . MET A 1 207 ? -13.853 -9.039 15.153 1.00 89.31 207 MET A C 1
ATOM 1643 O O . MET A 1 207 ? -14.657 -8.121 15.299 1.00 89.31 207 MET A O 1
ATOM 1647 N N . ASN A 1 208 ? -13.844 -10.109 15.937 1.00 87.19 208 ASN A N 1
ATOM 1648 C CA . ASN A 1 208 ? -14.661 -10.281 17.126 1.00 87.19 208 ASN A CA 1
ATOM 1649 C C . ASN A 1 208 ? -13.910 -9.727 18.343 1.00 87.19 208 ASN A C 1
ATOM 1651 O O . ASN A 1 208 ? -13.382 -10.476 19.168 1.00 87.19 208 ASN A O 1
ATOM 1655 N N . VAL A 1 209 ? -13.788 -8.400 18.409 1.00 78.69 209 VAL A N 1
ATOM 1656 C CA . VAL A 1 209 ? -13.078 -7.698 19.484 1.00 78.69 209 VAL A CA 1
ATOM 1657 C C . VAL A 1 209 ? -13.965 -6.632 20.106 1.00 78.69 209 VAL A C 1
ATOM 1659 O O . VAL A 1 209 ? -14.728 -5.959 19.418 1.00 78.69 209 VAL A O 1
ATOM 1662 N N . LYS A 1 210 ? -13.848 -6.460 21.425 1.00 77.25 210 LYS A N 1
ATOM 1663 C CA . LYS A 1 210 ? -14.481 -5.344 22.126 1.00 77.25 210 LYS A CA 1
ATOM 1664 C C . LYS A 1 210 ? -13.603 -4.108 21.968 1.00 77.25 210 LYS A C 1
ATOM 1666 O O . LYS A 1 210 ? -12.476 -4.088 22.461 1.00 77.25 210 LYS A O 1
ATOM 1671 N N . VAL A 1 211 ? -14.132 -3.086 21.309 1.00 72.44 211 VAL A N 1
ATOM 1672 C CA . VAL A 1 211 ? -13.467 -1.792 21.171 1.00 72.44 211 VAL A CA 1
ATOM 1673 C C . VAL A 1 211 ? -13.743 -0.954 22.415 1.00 72.44 211 VAL A C 1
ATOM 1675 O O . VAL A 1 211 ? -14.880 -0.854 22.873 1.00 72.44 211 VAL A O 1
ATOM 1678 N N . ILE A 1 212 ? -12.686 -0.380 22.987 1.00 69.06 212 ILE A N 1
ATOM 1679 C CA . ILE A 1 212 ? -12.775 0.549 24.114 1.00 69.06 212 ILE A CA 1
ATOM 1680 C C . ILE A 1 212 ? -11.990 1.802 23.715 1.00 69.06 212 ILE A C 1
ATOM 1682 O O . ILE A 1 212 ? -10.811 1.672 23.373 1.00 69.06 212 ILE A O 1
ATOM 1686 N N . PRO A 1 213 ? -12.606 2.997 23.732 1.00 65.56 213 PRO A N 1
ATOM 1687 C CA . PRO A 1 213 ? -11.900 4.225 23.401 1.00 65.56 213 PRO A CA 1
ATOM 1688 C C . PRO A 1 213 ? -10.778 4.476 24.416 1.00 65.56 213 PRO A C 1
ATOM 1690 O O . PRO A 1 213 ? -10.977 4.366 25.625 1.00 65.56 213 PRO A O 1
ATOM 1693 N N . LEU A 1 214 ? -9.586 4.802 23.909 1.00 64.56 214 LEU A N 1
ATOM 1694 C CA . LEU A 1 214 ? -8.406 5.132 24.721 1.00 64.56 214 LEU A CA 1
ATOM 1695 C C . LEU A 1 214 ? -8.510 6.502 25.391 1.00 64.56 214 LEU A C 1
ATOM 1697 O O . LEU A 1 214 ? -7.948 6.699 26.465 1.00 64.56 214 LEU A O 1
ATOM 1701 N N . PHE A 1 215 ? -9.241 7.419 24.766 1.00 63.12 215 PHE A N 1
ATOM 1702 C CA . PHE A 1 215 ? -9.488 8.760 25.267 1.00 63.12 215 PHE A CA 1
ATOM 1703 C C . PHE A 1 215 ? -10.998 8.980 25.327 1.00 63.12 215 PHE A C 1
ATOM 1705 O O . PHE A 1 215 ? -11.693 8.621 24.374 1.00 63.12 215 PHE A O 1
ATOM 1712 N N . PRO A 1 216 ? -11.528 9.530 26.425 1.00 59.31 216 PRO A N 1
ATOM 1713 C CA . PRO A 1 216 ? -12.921 9.926 26.458 1.00 59.31 216 PRO A CA 1
ATOM 1714 C C . PRO A 1 216 ? -13.114 11.172 25.574 1.00 59.31 216 PRO A C 1
ATOM 1716 O O . PRO A 1 216 ? -12.293 12.087 25.600 1.00 59.31 216 PRO A O 1
ATOM 1719 N N . PHE A 1 217 ? -14.182 11.190 24.772 1.00 58.00 217 PHE A N 1
ATOM 1720 C CA . PHE A 1 217 ? -14.529 12.332 23.909 1.00 58.00 217 PHE A CA 1
ATOM 1721 C C . PHE A 1 217 ? -15.051 13.537 24.702 1.00 58.00 217 PHE A C 1
ATOM 1723 O O . PHE A 1 217 ? -14.928 14.676 24.263 1.00 58.00 217 PHE A O 1
ATOM 1730 N N . GLU A 1 218 ? -15.564 13.290 25.905 1.00 61.19 218 GLU A N 1
ATOM 1731 C CA . GLU A 1 218 ? -15.936 14.303 26.890 1.00 61.19 218 GLU A CA 1
ATOM 1732 C C . GLU A 1 218 ? -15.032 14.187 28.121 1.00 61.19 218 GLU A C 1
ATOM 1734 O O . GLU A 1 218 ? -14.350 13.179 28.310 1.00 61.19 218 GLU A O 1
ATOM 1739 N N . ALA A 1 219 ? -15.022 15.203 28.987 1.00 60.38 219 ALA A N 1
ATOM 1740 C CA . ALA A 1 219 ? -14.305 15.156 30.259 1.00 60.38 219 ALA A CA 1
ATOM 1741 C C . ALA A 1 219 ? -14.932 14.107 31.204 1.00 60.38 219 ALA A C 1
ATOM 1743 O O . ALA A 1 219 ? -15.703 14.429 32.106 1.00 60.38 219 ALA A O 1
ATOM 1744 N N . ASP A 1 220 ? -14.609 12.831 30.989 1.00 62.62 220 ASP A N 1
ATOM 1745 C CA . ASP A 1 220 ? -15.087 11.725 31.810 1.00 62.62 220 ASP A CA 1
ATOM 1746 C C . ASP A 1 220 ? -14.187 11.534 33.032 1.00 62.62 220 ASP A C 1
ATOM 1748 O O . ASP A 1 220 ? -13.161 10.850 33.001 1.00 62.62 220 ASP A O 1
ATOM 1752 N N . ILE A 1 221 ? -14.627 12.120 34.141 1.00 63.44 221 ILE A N 1
ATOM 1753 C CA . ILE A 1 221 ? -13.973 12.048 35.454 1.00 63.44 221 ILE A CA 1
ATOM 1754 C C . ILE A 1 221 ? -13.909 10.602 35.991 1.00 63.44 221 ILE A C 1
ATOM 1756 O O . ILE A 1 221 ? -13.111 10.304 36.876 1.00 63.44 221 ILE A O 1
ATOM 1760 N N . ASN A 1 222 ? -14.730 9.688 35.459 1.00 64.88 222 ASN A N 1
ATOM 1761 C CA . ASN A 1 222 ? -14.778 8.278 35.850 1.00 64.88 222 ASN A CA 1
ATOM 1762 C C . ASN A 1 222 ? -14.143 7.344 34.806 1.00 64.88 222 ASN A C 1
ATOM 1764 O O . ASN A 1 222 ? -14.275 6.122 34.928 1.00 64.88 222 ASN A O 1
ATOM 1768 N N . PHE A 1 223 ? -13.436 7.876 33.802 1.00 65.00 223 PHE A N 1
ATOM 1769 C CA . PHE A 1 223 ? -12.845 7.080 32.722 1.00 65.00 223 PHE A CA 1
ATOM 1770 C C . PHE A 1 223 ? -11.935 5.962 33.244 1.00 65.00 223 PHE A C 1
ATOM 1772 O O . PHE A 1 223 ? -12.012 4.828 32.768 1.00 65.00 223 PHE A O 1
ATOM 1779 N N . SER A 1 224 ? -11.138 6.236 34.285 1.00 63.31 224 SER A N 1
ATOM 1780 C CA . SER A 1 224 ? -10.246 5.251 34.914 1.00 63.31 224 SER A CA 1
ATOM 1781 C C . SER A 1 224 ? -10.989 4.030 35.474 1.00 63.31 224 SER A C 1
ATOM 1783 O O . SER A 1 224 ? -10.431 2.934 35.481 1.00 63.31 224 SER A O 1
ATOM 1785 N N . ARG A 1 225 ? -12.268 4.173 35.855 1.00 65.31 225 ARG A N 1
ATOM 1786 C CA . ARG A 1 225 ? -13.116 3.076 36.357 1.00 65.31 225 ARG A CA 1
ATOM 1787 C C . ARG A 1 225 ? -13.699 2.190 35.253 1.00 65.31 225 ARG A C 1
ATOM 1789 O O . ARG A 1 225 ? -14.116 1.073 35.549 1.00 65.31 225 ARG A O 1
ATOM 1796 N N . ARG A 1 226 ? -13.752 2.658 33.996 1.00 65.44 226 ARG A N 1
ATOM 1797 C CA . ARG A 1 226 ? -14.287 1.875 32.859 1.00 65.44 226 ARG A CA 1
ATOM 1798 C C . ARG A 1 226 ? -13.328 0.786 32.387 1.00 65.44 226 ARG A C 1
ATOM 1800 O O . ARG A 1 226 ? -13.754 -0.173 31.743 1.00 65.44 226 ARG A O 1
ATOM 1807 N N . TRP A 1 227 ? -12.044 0.931 32.697 1.00 61.22 227 TRP A N 1
ATOM 1808 C CA . TRP A 1 227 ? -11.048 -0.081 32.390 1.00 61.22 227 TRP A CA 1
ATOM 1809 C C . TRP A 1 227 ? -11.153 -1.196 33.432 1.00 61.22 227 TRP A C 1
ATOM 1811 O O . TRP A 1 227 ? -10.948 -0.932 34.619 1.00 61.22 227 TRP A O 1
ATOM 1821 N N . PRO A 1 228 ? -11.455 -2.448 33.034 1.00 60.28 228 PRO A N 1
ATOM 1822 C CA . PRO A 1 228 ? -11.335 -3.562 33.961 1.00 60.28 228 PRO A CA 1
ATOM 1823 C C . PRO A 1 228 ? -9.895 -3.592 34.485 1.00 60.28 228 PRO A C 1
ATOM 1825 O O . PRO A 1 228 ? -8.983 -3.217 33.739 1.00 60.28 228 PRO A O 1
ATOM 1828 N N . PRO A 1 229 ? -9.654 -4.013 35.740 1.00 57.12 229 PRO A N 1
ATOM 1829 C CA . PRO A 1 229 ? -8.308 -4.058 36.286 1.00 57.12 229 PRO A CA 1
ATOM 1830 C C . PRO A 1 229 ? -7.442 -4.948 35.390 1.00 57.12 229 PRO A C 1
ATOM 1832 O O . PRO A 1 229 ? -7.487 -6.175 35.475 1.00 57.12 229 PRO A O 1
ATOM 1835 N N . LEU A 1 230 ? -6.641 -4.323 34.521 1.00 56.47 230 LEU A N 1
ATOM 1836 C CA . LEU A 1 230 ? -5.595 -4.964 33.733 1.00 56.47 230 LEU A CA 1
ATOM 1837 C C . LEU A 1 230 ? -4.471 -5.334 34.705 1.00 56.47 230 LEU A C 1
ATOM 1839 O O . LEU A 1 230 ? -3.406 -4.727 34.727 1.00 56.47 230 LEU A O 1
ATOM 1843 N N . LYS A 1 231 ? -4.739 -6.317 35.566 1.00 53.72 231 LYS A N 1
ATOM 1844 C CA . LYS A 1 231 ? -3.751 -7.030 36.374 1.00 53.72 231 LYS A CA 1
ATOM 1845 C C . LYS A 1 231 ? -3.421 -8.325 35.650 1.00 53.72 231 LYS A C 1
ATOM 1847 O O . LYS A 1 231 ? -3.722 -9.417 36.117 1.00 53.72 231 LYS A O 1
ATOM 1852 N N . THR A 1 232 ? -2.837 -8.196 34.465 1.00 59.59 232 THR A N 1
ATOM 1853 C CA . THR A 1 232 ? -2.233 -9.351 33.794 1.00 59.59 232 THR A CA 1
ATOM 1854 C C . THR A 1 232 ? -0.731 -9.319 34.063 1.00 59.59 232 THR A C 1
ATOM 1856 O O . THR A 1 232 ? -0.155 -8.242 34.187 1.00 59.59 232 THR A O 1
ATOM 1859 N N . PRO A 1 233 ? -0.026 -10.457 34.118 1.00 60.31 233 PRO A N 1
ATOM 1860 C CA . PRO A 1 233 ? 1.423 -10.450 34.332 1.00 60.31 233 PRO A CA 1
ATOM 1861 C C . PRO A 1 233 ? 2.203 -9.667 33.257 1.00 60.31 233 PRO A C 1
ATOM 1863 O O . PRO A 1 233 ? 3.357 -9.324 33.487 1.00 60.31 233 PRO A O 1
ATOM 1866 N N . LYS A 1 234 ? 1.582 -9.361 32.105 1.00 63.31 234 LYS A N 1
ATOM 1867 C CA . LYS A 1 234 ? 2.168 -8.596 30.992 1.00 63.31 234 LYS A CA 1
ATOM 1868 C C . LYS A 1 234 ? 1.893 -7.090 31.051 1.00 63.31 234 LYS A C 1
ATOM 1870 O O . LYS A 1 234 ? 2.655 -6.335 30.455 1.00 63.31 234 LYS A O 1
ATOM 1875 N N . PHE A 1 235 ? 0.842 -6.645 31.739 1.00 66.19 235 PHE A N 1
ATOM 1876 C CA . PHE A 1 235 ? 0.440 -5.238 31.782 1.00 66.19 235 PHE A CA 1
ATOM 1877 C C . PHE A 1 235 ? -0.048 -4.856 33.176 1.00 66.19 235 PHE A C 1
ATOM 1879 O O . PHE A 1 235 ? -0.810 -5.602 33.784 1.00 66.19 235 PHE A O 1
ATOM 1886 N N . SER A 1 236 ? 0.363 -3.686 33.657 1.00 69.00 236 SER A N 1
ATOM 1887 C CA . SER A 1 236 ? -0.143 -3.077 34.884 1.00 69.00 236 SER A CA 1
ATOM 1888 C C . SER A 1 236 ? -0.711 -1.693 34.594 1.00 69.00 236 SER A C 1
ATOM 1890 O O . SER A 1 236 ? -0.164 -0.939 33.788 1.00 69.00 236 SER A O 1
ATOM 1892 N N . LEU A 1 237 ? -1.827 -1.389 35.248 1.00 72.69 237 LEU A N 1
ATOM 1893 C CA . LEU A 1 237 ? -2.516 -0.109 35.178 1.00 72.69 237 LEU A CA 1
ATOM 1894 C C . LEU A 1 237 ? -2.356 0.606 36.522 1.00 72.69 237 LEU A C 1
ATOM 1896 O O . LEU A 1 237 ? -2.627 0.014 37.568 1.00 72.69 237 LEU A O 1
ATOM 1900 N N . THR A 1 238 ? -1.897 1.853 36.514 1.00 74.56 238 THR A N 1
ATOM 1901 C CA . THR A 1 238 ? -1.757 2.666 37.730 1.00 74.56 238 THR A CA 1
ATOM 1902 C C . THR A 1 238 ? -2.270 4.072 37.469 1.00 74.56 238 THR A C 1
ATOM 1904 O O . THR A 1 238 ? -1.840 4.727 36.524 1.00 74.56 238 THR A O 1
ATOM 1907 N N . GLU A 1 239 ? -3.189 4.542 38.303 1.00 74.19 239 GLU A N 1
ATOM 1908 C CA . GLU A 1 239 ? -3.619 5.938 38.297 1.00 74.19 239 GLU A CA 1
ATOM 1909 C C . GLU A 1 239 ? -2.556 6.775 39.021 1.00 74.19 239 GLU A C 1
ATOM 1911 O O . GLU A 1 239 ? -2.107 6.419 40.112 1.00 74.19 239 GLU A O 1
ATOM 1916 N N . THR A 1 240 ? -2.075 7.843 38.385 1.00 72.44 240 THR A N 1
ATOM 1917 C CA . THR A 1 240 ? -1.021 8.701 38.929 1.00 72.44 240 THR A CA 1
ATOM 1918 C C . THR A 1 240 ? -1.489 10.151 38.975 1.00 72.44 240 THR A C 1
ATOM 1920 O O . THR A 1 240 ? -2.047 10.677 38.009 1.00 72.44 240 THR A O 1
ATOM 1923 N N . HIS A 1 241 ? -1.251 10.804 40.112 1.00 71.44 241 HIS A N 1
ATOM 1924 C CA . HIS A 1 241 ? -1.767 12.146 40.399 1.00 71.44 241 HIS A CA 1
ATOM 1925 C C . HIS A 1 241 ? -0.714 13.260 40.330 1.00 71.44 241 HIS A C 1
ATOM 1927 O O . HIS A 1 241 ? -0.993 14.407 40.669 1.00 71.44 241 HIS A O 1
ATOM 1933 N N . ALA A 1 242 ? 0.508 12.935 39.910 1.00 70.50 242 ALA A N 1
ATOM 1934 C CA . ALA A 1 242 ? 1.647 13.853 39.943 1.00 70.50 242 ALA A CA 1
ATOM 1935 C C . ALA A 1 242 ? 2.500 13.773 38.667 1.00 70.50 242 ALA A C 1
ATOM 1937 O O . ALA A 1 242 ? 3.719 13.946 38.709 1.00 70.50 242 ALA A O 1
ATOM 1938 N N . HIS A 1 243 ? 1.888 13.473 37.518 1.00 74.44 243 HIS A N 1
ATOM 1939 C CA . HIS A 1 243 ? 2.649 13.353 36.281 1.00 74.44 243 HIS A CA 1
ATOM 1940 C C . HIS A 1 243 ? 3.059 14.738 35.770 1.00 74.44 243 HIS A C 1
ATOM 1942 O O . HIS A 1 243 ? 2.213 15.544 35.383 1.00 74.44 243 HIS A O 1
ATOM 1948 N N . ARG A 1 244 ? 4.374 14.992 35.711 1.00 69.31 244 ARG A N 1
ATOM 1949 C CA . ARG A 1 244 ? 4.961 16.308 35.392 1.00 69.31 244 ARG A CA 1
ATOM 1950 C C . ARG A 1 244 ? 4.455 16.922 34.078 1.00 69.31 244 ARG A C 1
ATOM 1952 O O . ARG A 1 244 ? 4.405 18.138 33.973 1.00 69.31 244 ARG A O 1
ATOM 1959 N N . PHE A 1 245 ? 4.077 16.087 33.108 1.00 64.38 245 PHE A N 1
ATOM 1960 C CA . PHE A 1 245 ? 3.558 16.512 31.800 1.00 64.38 245 PHE A CA 1
ATOM 1961 C C . PHE A 1 245 ? 2.036 16.395 31.632 1.00 64.38 245 PHE A C 1
ATOM 1963 O O . PHE A 1 245 ? 1.477 17.107 30.811 1.00 64.38 245 PHE A O 1
ATOM 1970 N N . LEU A 1 246 ? 1.371 15.484 32.353 1.00 68.69 246 LEU A N 1
ATOM 1971 C CA . LEU A 1 246 ? -0.041 15.131 32.094 1.00 68.69 246 LEU A CA 1
ATOM 1972 C C . LEU A 1 246 ? -0.995 15.700 33.157 1.00 68.69 246 LEU A C 1
ATOM 1974 O O . LEU A 1 246 ? -2.206 15.640 32.988 1.00 68.69 246 LEU A O 1
ATOM 1978 N N . GLY A 1 247 ? -0.462 16.272 34.242 1.00 69.06 247 GLY A N 1
ATOM 1979 C CA . GLY A 1 247 ? -1.247 16.931 35.283 1.00 69.06 247 GLY A CA 1
ATOM 1980 C C . GLY A 1 247 ? -1.650 16.018 36.446 1.00 69.06 247 GLY A C 1
ATOM 1981 O O . GLY A 1 247 ? -1.014 14.999 36.727 1.00 69.06 247 GLY A O 1
ATOM 1982 N N . LYS A 1 248 ? -2.697 16.441 37.170 1.00 70.31 248 LYS A N 1
ATOM 1983 C CA . LYS A 1 248 ? -3.132 15.864 38.460 1.00 70.31 248 LYS A CA 1
ATOM 1984 C C . LYS A 1 248 ? -3.941 14.564 38.344 1.00 70.31 248 LYS A C 1
ATOM 1986 O O . LYS A 1 248 ? -4.216 13.922 39.356 1.00 70.31 248 LYS A O 1
ATOM 1991 N N . GLN A 1 249 ? -4.344 14.176 37.140 1.00 69.56 249 GLN A N 1
ATOM 1992 C CA . GLN A 1 249 ? -5.082 12.942 36.876 1.00 69.56 249 GLN A CA 1
ATOM 1993 C C . GLN A 1 249 ? -4.532 12.323 35.598 1.00 69.56 249 GLN A C 1
ATOM 1995 O O . GLN A 1 249 ? -4.670 12.882 34.515 1.00 69.56 249 GLN A O 1
ATOM 2000 N N . SER A 1 250 ? -3.856 11.188 35.731 1.00 72.00 250 SER A N 1
ATOM 2001 C CA . SER A 1 250 ? -3.275 10.477 34.596 1.00 72.00 250 SER A CA 1
ATOM 2002 C C . SER A 1 250 ? -3.347 8.976 34.824 1.00 72.00 250 SER A C 1
ATOM 2004 O O . SER A 1 250 ? -3.230 8.501 35.952 1.00 72.00 250 SER A O 1
ATOM 2006 N N . LEU A 1 251 ? -3.528 8.224 33.746 1.00 74.25 251 LEU A N 1
ATOM 2007 C CA . LEU A 1 251 ? -3.576 6.770 33.775 1.00 74.25 251 LEU A CA 1
ATOM 2008 C C . LEU A 1 251 ? -2.311 6.230 33.107 1.00 74.25 251 LEU A C 1
ATOM 2010 O O . LEU A 1 251 ? -2.060 6.497 31.933 1.00 74.25 251 LEU A O 1
ATOM 2014 N N . GLN A 1 252 ? -1.494 5.492 33.853 1.00 76.50 252 GLN A N 1
ATOM 2015 C CA . GLN A 1 252 ? -0.259 4.901 33.353 1.00 76.50 252 GLN A CA 1
ATOM 2016 C C . GLN A 1 252 ? -0.461 3.411 33.066 1.00 76.50 252 GLN A C 1
ATOM 2018 O O . GLN A 1 252 ? -0.788 2.636 33.964 1.00 76.50 252 GLN A O 1
ATOM 2023 N N . ILE A 1 253 ? -0.201 3.001 31.823 1.00 75.56 253 ILE A N 1
ATOM 2024 C CA . ILE A 1 253 ? -0.151 1.592 31.415 1.00 75.56 253 ILE A CA 1
ATOM 2025 C C . ILE A 1 253 ? 1.317 1.189 31.280 1.00 75.56 253 ILE A C 1
ATOM 2027 O O . ILE A 1 253 ? 2.032 1.696 30.415 1.00 75.56 253 ILE A O 1
ATOM 2031 N N . LYS A 1 254 ? 1.781 0.263 32.121 1.00 74.94 254 LYS A N 1
ATOM 2032 C CA . LYS A 1 254 ? 3.126 -0.316 32.024 1.00 74.94 254 LYS A CA 1
ATOM 2033 C C . LYS A 1 254 ? 3.051 -1.723 31.464 1.00 74.94 254 LYS A C 1
ATOM 2035 O O . LYS A 1 254 ? 2.379 -2.589 32.019 1.00 74.94 254 LYS A O 1
ATOM 2040 N N . LYS A 1 255 ? 3.802 -1.974 30.397 1.00 75.94 255 LYS A N 1
ATOM 2041 C CA . LYS A 1 255 ? 4.082 -3.331 29.930 1.00 75.94 255 LYS A CA 1
ATOM 2042 C C . LYS A 1 255 ? 5.189 -3.927 30.800 1.00 75.94 255 LYS A C 1
ATOM 2044 O O . LYS A 1 255 ? 6.317 -3.440 30.791 1.00 75.94 255 LYS A O 1
ATOM 2049 N N . ASN A 1 256 ? 4.863 -4.972 31.551 1.00 73.31 256 ASN A N 1
ATOM 2050 C CA . ASN A 1 256 ? 5.821 -5.697 32.374 1.00 73.31 256 ASN A CA 1
ATOM 2051 C C . ASN A 1 256 ? 6.627 -6.625 31.462 1.00 73.31 256 ASN A C 1
ATOM 2053 O O . ASN A 1 256 ? 6.141 -7.668 31.018 1.00 73.31 256 ASN A O 1
ATOM 2057 N N . TYR A 1 257 ? 7.862 -6.240 31.158 1.00 61.19 257 TYR A N 1
ATOM 2058 C CA . TYR A 1 257 ? 8.802 -7.137 30.501 1.00 61.19 257 TYR A CA 1
ATOM 2059 C C . TYR A 1 257 ? 9.276 -8.166 31.529 1.00 61.19 257 TYR A C 1
ATOM 2061 O O . TYR A 1 257 ? 9.989 -7.822 32.470 1.00 61.19 257 TYR A O 1
ATOM 2069 N N . LYS A 1 258 ? 8.909 -9.442 31.351 1.00 56.62 258 LYS A N 1
ATOM 2070 C CA . LYS A 1 258 ? 9.713 -10.514 31.942 1.00 56.62 258 LYS A CA 1
ATOM 2071 C C . LYS A 1 258 ? 11.064 -10.465 31.232 1.00 56.62 258 LYS A C 1
ATOM 2073 O O . LYS A 1 258 ? 11.133 -10.729 30.035 1.00 56.62 258 LYS A O 1
ATOM 2078 N N . LYS A 1 259 ? 12.120 -10.085 31.953 1.00 44.50 259 LYS A N 1
ATOM 2079 C CA . LYS A 1 259 ? 13.481 -10.455 31.560 1.00 44.50 259 LYS A CA 1
ATOM 2080 C C . LYS A 1 259 ? 13.473 -11.983 31.509 1.00 44.50 259 LYS A C 1
ATOM 2082 O O . LYS A 1 259 ? 13.181 -12.604 32.528 1.00 44.50 259 LYS A O 1
ATOM 2087 N N . ASN A 1 260 ? 13.688 -12.568 30.334 1.00 42.41 260 ASN A N 1
ATOM 2088 C CA . ASN A 1 260 ? 14.038 -13.981 30.266 1.00 42.41 260 ASN A CA 1
ATOM 2089 C C . ASN A 1 260 ? 15.343 -14.116 31.062 1.00 42.41 260 ASN A C 1
ATOM 2091 O O . ASN A 1 260 ? 16.329 -13.465 30.711 1.00 42.41 260 ASN A O 1
ATOM 2095 N N . ALA A 1 261 ? 15.269 -14.813 32.194 1.00 38.25 261 ALA A N 1
ATOM 2096 C CA . ALA A 1 261 ? 16.433 -15.287 32.928 1.00 38.25 261 ALA A CA 1
ATOM 2097 C C . ALA A 1 261 ? 16.954 -16.549 32.240 1.00 38.25 261 ALA A C 1
ATOM 2099 O O . ALA A 1 261 ? 16.096 -17.306 31.723 1.00 38.25 261 ALA A O 1
#

Radius of gyration: 28.53 Å; chains: 1; bounding box: 64×42×81 Å

Sequence (261 aa):
WGFWLYLPAFYGVWALNRTQRGFILILLGTPALLVVLSGMMGPSRAYAYALPFFILLAALGIDRGIGLLSRFMPHFNKALPATLGLAFFIPSIFSHAQDYLDKKNIMYVAMEESRQALHYVQNQTTEHDLVVISFDDMALRRTLEPLVAEKMLHVFKDGQLDGIIFIGHRDMPMSEIASVAGWPTPALPMSLMRVIADIGKVRLYRMNVKVIPLFPFEADINFSRRWPPLKTPKFSLTETHAHRFLGKQSLQIKKNYKKNA

Secondary structure (DSSP, 8-state):
--HHHHHHHHHHHHHS-HHHHHHHHHHHHHHHHHHHHH--PPPTHHHHTTHHHHHHHHHHHHHHHHHHHHHH-GGGTTTHHHHHHHHHHHHHHHHHHHHHHHT-------HHHHHHHHHHHHHHS-TTEEEEE-TT-HHHHHHHHHHHHHHHHHHHHH----EEEEEEETTS-GGG---TTSSPPPPPPGGGEEEEEEETTEEEEEE------SS-SS--TTHHHHS----BTTEEEEEES-BTTTBSSEEEEEE------

pLDDT: mean 76.94, std 13.3, range [38.25, 96.75]